Protein AF-A0A922LPR0-F1 (afdb_monomer)

Radius of gyration: 37.05 Å; Cα contacts (8 Å, |Δi|>4): 50; chains: 1; bounding box: 84×110×100 Å

pLDDT: mean 72.97, std 22.64, range [27.7, 96.94]

Foldseek 3Di:
DDPCVVLVVQLVVLVVCVVVCVDVDPVVSVVSNVVSVVVVVVVVVVVCLVVDADPPVVLVVLVCVLVVVLVVLVVVLDLDDDPDPPVPDDRPDDDVDSVVSVVVNCVSVVVNVVVVCVRCLCDDDPNHDPVVVVVVVCVVVVCCVPPVPPPDDPPDDQDPCNPPPDDDDDDDPVVVVVDDDDCPDPCPPPPDPQDPVNVVVVVVVVVVVVVVVVVVDDDDDDDDDDDDDDDDDDDDDDDDDDDDDDDDDDDDDDDDDPPDPPVPVVVVVVVVVVVVVVVVVVVVVVVVPPPD

InterPro domains:
  IPR000615 Bestrophin [PTHR10736] (3-277)
  IPR021134 Bestrophin-like [PF01062] (3-147)

Structure (mmCIF, N/CA/C/O backbone):
data_AF-A0A922LPR0-F1
#
_entry.id   AF-A0A922LPR0-F1
#
loop_
_atom_site.group_PDB
_atom_site.id
_atom_site.type_symbol
_atom_site.label_atom_id
_atom_site.label_alt_id
_atom_site.label_comp_id
_atom_site.label_asym_id
_atom_site.label_entity_id
_atom_site.label_seq_id
_atom_site.pdbx_PDB_ins_code
_atom_site.Cartn_x
_atom_site.Cartn_y
_atom_site.Cartn_z
_atom_site.occupancy
_atom_site.B_iso_or_equiv
_atom_site.auth_seq_id
_atom_site.auth_comp_id
_atom_site.auth_asym_id
_atom_site.auth_atom_id
_atom_site.pdbx_PDB_model_num
ATOM 1 N N . MET A 1 1 ? 3.436 19.724 9.414 1.00 51.03 1 MET A N 1
ATOM 2 C CA . MET A 1 1 ? 2.244 19.494 10.263 1.00 51.03 1 MET A CA 1
ATOM 3 C C . MET A 1 1 ? 2.459 18.162 10.962 1.00 51.03 1 MET A C 1
ATOM 5 O O . MET A 1 1 ? 2.897 17.243 10.296 1.00 51.03 1 MET A O 1
ATOM 9 N N . GLN A 1 2 ? 2.307 18.070 12.283 1.00 75.75 2 GLN A N 1
ATOM 10 C CA . GLN A 1 2 ? 2.638 16.849 13.029 1.00 75.75 2 GLN A CA 1
ATOM 11 C C . GLN A 1 2 ? 1.469 15.843 12.944 1.00 75.75 2 GLN A C 1
ATOM 13 O O . GLN A 1 2 ? 0.439 16.089 13.573 1.00 75.75 2 GLN A O 1
ATOM 18 N N . PRO A 1 3 ? 1.586 14.721 12.205 1.00 74.50 3 PRO A N 1
ATOM 19 C CA . PRO A 1 3 ? 0.463 13.801 11.961 1.00 74.50 3 PRO A CA 1
ATOM 20 C C . PRO A 1 3 ? 0.027 13.020 13.211 1.00 74.50 3 PRO A C 1
ATOM 22 O O . PRO A 1 3 ? -1.020 12.382 13.224 1.00 74.50 3 PRO A O 1
ATOM 25 N N . PHE A 1 4 ? 0.795 13.100 14.299 1.00 84.75 4 PHE A N 1
ATOM 26 C CA . PHE A 1 4 ? 0.486 12.438 15.564 1.00 84.75 4 PHE A CA 1
ATOM 27 C C . PHE A 1 4 ? -0.493 13.217 16.456 1.00 84.75 4 PHE A C 1
ATOM 29 O O . PHE A 1 4 ? -1.024 12.648 17.410 1.00 84.75 4 PHE A O 1
ATOM 36 N N . VAL A 1 5 ? -0.745 14.501 16.180 1.00 91.12 5 VAL A N 1
ATOM 37 C CA . VAL A 1 5 ? -1.571 15.359 17.048 1.00 91.12 5 VAL A CA 1
ATOM 38 C C . VAL A 1 5 ? -3.016 14.842 17.181 1.00 91.12 5 VAL A C 1
ATOM 40 O O . VAL A 1 5 ? -3.470 14.685 18.317 1.00 91.12 5 VAL A O 1
ATOM 43 N N . PRO A 1 6 ? -3.724 14.470 16.092 1.00 93.06 6 PRO A N 1
ATOM 44 C CA . PRO A 1 6 ? -5.077 13.919 16.200 1.00 93.06 6 PRO A CA 1
ATOM 45 C C . PRO A 1 6 ? -5.135 12.589 16.961 1.00 93.06 6 PRO A C 1
ATOM 47 O O . PRO A 1 6 ? -6.090 12.336 17.691 1.00 93.06 6 PRO A O 1
ATOM 50 N N . VAL A 1 7 ? -4.094 11.756 16.854 1.00 92.25 7 VAL A N 1
ATOM 51 C CA . VAL A 1 7 ? -4.005 10.481 17.585 1.00 92.25 7 VAL A CA 1
ATOM 52 C C . VAL A 1 7 ? -3.915 10.730 19.093 1.00 92.25 7 VAL A C 1
ATOM 54 O O . VAL A 1 7 ? -4.595 10.070 19.875 1.00 92.25 7 VAL A O 1
ATOM 57 N N . VAL A 1 8 ? -3.127 11.721 19.520 1.00 92.56 8 VAL A N 1
ATOM 58 C CA . VAL A 1 8 ? -3.029 12.104 20.940 1.00 92.56 8 VAL A CA 1
ATOM 59 C C . VAL A 1 8 ? -4.363 12.650 21.461 1.00 92.56 8 VAL A C 1
ATOM 61 O O . VAL A 1 8 ? -4.773 12.324 22.583 1.00 92.56 8 VAL A O 1
ATOM 64 N N . TRP A 1 9 ? -5.070 13.445 20.653 1.00 94.88 9 TRP A N 1
ATOM 65 C CA . TRP A 1 9 ? -6.414 13.923 20.987 1.00 94.88 9 TRP A CA 1
ATOM 66 C C . TRP A 1 9 ? -7.415 12.773 21.122 1.00 94.88 9 TRP A C 1
ATOM 68 O O . TRP A 1 9 ? -8.152 12.735 22.107 1.00 94.88 9 TRP A O 1
ATOM 78 N N . ALA A 1 10 ? -7.388 11.796 20.214 1.00 94.50 10 ALA A N 1
ATOM 79 C CA . ALA A 1 10 ? -8.239 10.611 20.286 1.00 94.50 10 ALA A CA 1
ATOM 80 C C . ALA A 1 10 ? -7.983 9.790 21.565 1.00 94.50 10 ALA A C 1
ATOM 82 O O . ALA A 1 10 ? -8.930 9.452 22.275 1.00 94.50 10 ALA A O 1
ATOM 83 N N . THR A 1 11 ? -6.720 9.554 21.942 1.00 93.75 11 THR A N 1
ATOM 84 C CA . THR A 1 11 ? -6.377 8.862 23.202 1.00 93.75 11 THR A CA 1
ATOM 85 C C . THR A 1 11 ? -6.896 9.621 24.427 1.00 93.75 11 THR A C 1
ATOM 87 O O . THR A 1 11 ? -7.406 9.024 25.383 1.00 93.75 11 THR A O 1
ATOM 90 N N . SER A 1 12 ? -6.795 10.953 24.399 1.00 94.50 12 SER A N 1
ATOM 91 C CA . SER A 1 12 ? -7.284 11.824 25.473 1.00 94.50 12 SER A CA 1
ATOM 92 C C . SER A 1 12 ? -8.811 11.763 25.588 1.00 94.50 12 SER A C 1
ATOM 94 O O . SER A 1 12 ? -9.338 11.658 26.697 1.00 94.50 12 SER A O 1
ATOM 96 N N . LEU A 1 13 ? -9.514 11.738 24.452 1.00 94.88 13 LEU A N 1
ATOM 97 C CA . LEU A 1 13 ? -10.970 11.621 24.385 1.00 94.88 13 LEU A CA 1
ATOM 98 C C . LEU A 1 13 ? -11.462 10.259 24.899 1.00 94.88 13 LEU A C 1
ATOM 100 O O . LEU A 1 13 ? -12.396 10.210 25.695 1.00 94.88 13 LEU A O 1
ATOM 104 N N . ILE A 1 14 ? -10.789 9.160 24.540 1.00 94.06 14 ILE A N 1
ATOM 105 C CA . ILE A 1 14 ? -11.098 7.812 25.058 1.00 94.06 14 ILE A CA 1
ATOM 106 C C . ILE A 1 14 ? -10.898 7.754 26.582 1.00 94.06 14 ILE A C 1
ATOM 108 O O . ILE A 1 14 ? -11.708 7.174 27.312 1.00 94.06 14 ILE A O 1
ATOM 112 N N . THR A 1 15 ? -9.837 8.390 27.087 1.00 93.25 15 THR A N 1
ATOM 113 C CA . THR A 1 15 ? -9.562 8.473 28.531 1.00 93.25 15 THR A CA 1
ATOM 114 C C . THR A 1 15 ? -10.645 9.261 29.269 1.00 93.25 15 THR A C 1
ATOM 116 O O . THR A 1 15 ? -11.062 8.868 30.361 1.00 93.25 15 THR A O 1
ATOM 119 N N . LEU A 1 16 ? -11.127 10.353 28.674 1.00 95.25 16 LEU A N 1
ATOM 120 C CA . LEU A 1 16 ? -12.220 11.161 29.207 1.00 95.25 16 LEU A CA 1
ATOM 121 C C . LEU A 1 16 ? -13.550 10.391 29.188 1.00 95.25 16 LEU A C 1
ATOM 123 O O . LEU A 1 16 ? -14.196 10.293 30.228 1.00 95.25 16 LEU A O 1
ATOM 127 N N . ALA A 1 17 ? -13.883 9.718 28.084 1.00 93.31 17 ALA A N 1
ATOM 128 C CA . ALA A 1 17 ? -15.085 8.888 27.968 1.00 93.31 17 ALA A CA 1
ATOM 129 C C . ALA A 1 17 ? -15.130 7.747 29.004 1.00 93.31 17 ALA A C 1
ATOM 131 O O . ALA A 1 17 ? -16.198 7.372 29.497 1.00 93.31 17 ALA A O 1
ATOM 132 N N . ARG A 1 18 ? -13.966 7.206 29.390 1.00 92.88 18 ARG A N 1
ATOM 133 C CA . ARG A 1 18 ? -13.865 6.254 30.506 1.00 92.88 18 ARG A CA 1
ATOM 134 C C . ARG A 1 18 ? -14.133 6.915 31.861 1.00 92.88 18 ARG A C 1
ATOM 136 O O . ARG A 1 18 ? -14.827 6.319 32.681 1.00 92.88 18 ARG A O 1
ATOM 143 N N . LYS A 1 19 ? -13.592 8.113 32.114 1.00 92.56 19 LYS A N 1
ATOM 144 C CA . LYS A 1 19 ? -13.824 8.861 33.369 1.00 92.56 19 LYS A CA 1
ATOM 145 C C . LYS A 1 19 ? -15.291 9.258 33.540 1.00 92.56 19 LYS A C 1
ATOM 147 O O . LYS A 1 19 ? -15.797 9.208 34.654 1.00 92.56 19 LYS A O 1
ATOM 152 N N . GLU A 1 20 ? -15.965 9.595 32.445 1.00 94.69 20 GLU A N 1
ATOM 153 C CA . GLU A 1 20 ? -17.395 9.932 32.412 1.00 94.69 20 GLU A CA 1
ATOM 154 C C . GLU A 1 20 ? -18.317 8.702 32.471 1.00 94.69 20 GLU A C 1
ATOM 156 O O . GLU A 1 20 ? -19.535 8.834 32.549 1.00 94.69 20 GLU A O 1
ATOM 161 N N . GLY A 1 21 ? -17.759 7.487 32.453 1.00 91.31 21 GLY A N 1
ATOM 162 C CA . GLY A 1 21 ? -18.530 6.248 32.560 1.00 91.31 21 GLY A CA 1
ATOM 163 C C . GLY A 1 21 ? -19.287 5.848 31.289 1.00 91.31 21 GLY A C 1
ATOM 164 O O . GLY A 1 21 ? -20.105 4.926 31.346 1.00 91.31 21 GLY A O 1
ATOM 165 N N . LEU A 1 22 ? -19.000 6.478 30.140 1.00 90.25 22 LEU A N 1
ATOM 166 C CA . LEU A 1 22 ? -19.537 6.072 28.833 1.00 90.25 22 LEU A CA 1
ATOM 167 C C . LEU A 1 22 ? -19.034 4.670 28.455 1.00 90.25 22 LEU A C 1
ATOM 169 O O . LEU A 1 22 ? -19.795 3.827 27.978 1.00 90.25 22 LEU A O 1
ATOM 173 N N . ILE A 1 23 ? -17.759 4.388 28.746 1.00 90.62 23 ILE A N 1
ATOM 174 C CA . ILE A 1 23 ? -17.138 3.073 28.549 1.00 90.62 23 ILE A CA 1
ATOM 175 C C . ILE A 1 23 ? -17.168 2.302 29.873 1.00 90.62 23 ILE A C 1
ATOM 177 O O . ILE A 1 23 ? -16.326 2.500 30.748 1.00 90.62 23 ILE A O 1
ATOM 181 N N . LYS A 1 24 ? -18.139 1.393 30.012 1.00 89.69 24 LYS A N 1
ATOM 182 C CA . LYS A 1 24 ? -18.349 0.619 31.251 1.00 89.69 24 LYS A CA 1
ATOM 183 C C . LYS A 1 24 ? -17.347 -0.524 31.438 1.00 89.69 24 LYS A C 1
ATOM 185 O O . LYS A 1 24 ? -17.010 -0.865 32.566 1.00 89.69 24 LYS A O 1
ATOM 190 N N . ASN A 1 25 ? -16.890 -1.138 30.346 1.00 92.62 25 ASN A N 1
ATOM 191 C CA . ASN A 1 25 ? -16.014 -2.309 30.389 1.00 92.62 25 ASN A CA 1
ATOM 192 C C . ASN A 1 25 ? -14.525 -1.892 30.334 1.00 92.62 25 ASN A C 1
ATOM 194 O O . ASN A 1 25 ? -14.106 -1.308 29.332 1.00 92.62 25 ASN A O 1
ATOM 198 N N . PRO A 1 26 ? -13.698 -2.233 31.346 1.00 89.88 26 PRO A N 1
ATOM 199 C CA . PRO A 1 26 ? -12.260 -1.951 31.333 1.00 89.88 26 PRO A CA 1
ATOM 200 C C . PRO A 1 26 ? -11.502 -2.582 30.158 1.00 89.88 26 PRO A C 1
ATOM 202 O O . PRO A 1 26 ? -10.560 -1.972 29.656 1.00 89.88 26 PRO A O 1
ATOM 205 N N . HIS A 1 27 ? -11.913 -3.767 29.694 1.00 93.56 27 HIS A N 1
ATOM 206 C CA . HIS A 1 27 ? -11.284 -4.432 28.550 1.00 93.56 27 HIS A CA 1
ATOM 207 C C . HIS A 1 27 ? -11.560 -3.697 27.235 1.00 93.56 27 HIS A C 1
ATOM 209 O O . HIS A 1 27 ? -10.666 -3.590 26.403 1.00 93.56 27 HIS A O 1
ATOM 215 N N . ALA A 1 28 ? -12.760 -3.127 27.072 1.00 92.19 28 ALA A N 1
ATOM 216 C CA . ALA A 1 28 ? -13.102 -2.340 25.887 1.00 92.19 28 ALA A CA 1
ATOM 217 C C . ALA A 1 28 ? -12.239 -1.074 25.780 1.00 92.19 28 ALA A C 1
ATOM 219 O O . ALA A 1 28 ? -11.817 -0.707 24.691 1.00 92.19 28 ALA A O 1
ATOM 220 N N . TYR A 1 29 ? -11.911 -0.442 26.912 1.00 93.62 29 TYR A N 1
ATOM 221 C CA . TYR A 1 29 ? -10.974 0.681 26.926 1.00 93.62 29 TYR A CA 1
ATOM 222 C C . TYR A 1 29 ? -9.578 0.277 26.437 1.00 93.62 29 TYR A C 1
ATOM 224 O O . TYR A 1 29 ? -9.004 0.974 25.607 1.00 93.62 29 TYR A O 1
ATOM 232 N N . VAL A 1 30 ? -9.032 -0.833 26.952 1.00 94.25 30 VAL A N 1
ATOM 233 C CA . VAL A 1 30 ? -7.693 -1.296 26.551 1.00 94.25 30 VAL A CA 1
ATOM 234 C C . VAL A 1 30 ? -7.675 -1.613 25.059 1.00 94.25 30 VAL A C 1
ATOM 236 O O . VAL A 1 30 ? -6.767 -1.166 24.371 1.00 94.25 30 VAL A O 1
ATOM 239 N N . LEU A 1 31 ? -8.714 -2.285 24.554 1.00 95.62 31 LEU A N 1
ATOM 240 C CA . LEU A 1 31 ? -8.857 -2.602 23.134 1.00 95.62 31 LEU A CA 1
ATOM 241 C C . LEU A 1 31 ? -8.896 -1.345 22.251 1.00 95.62 31 LEU A C 1
ATOM 243 O O . LEU A 1 31 ? -8.212 -1.295 21.238 1.00 95.62 31 LEU A O 1
ATOM 247 N N . LEU A 1 32 ? -9.655 -0.315 22.638 1.00 94.00 32 LEU A N 1
ATOM 248 C CA . LEU A 1 32 ? -9.728 0.938 21.874 1.00 94.00 32 LEU A CA 1
ATOM 249 C C . LEU A 1 32 ? -8.380 1.666 21.819 1.00 94.00 32 LEU A C 1
ATOM 251 O O . LEU A 1 32 ? -8.008 2.204 20.779 1.00 94.00 32 LEU A O 1
ATOM 255 N N . VAL A 1 33 ? -7.646 1.687 22.934 1.00 94.12 33 VAL A N 1
ATOM 256 C CA . VAL A 1 33 ? -6.307 2.292 22.986 1.00 94.12 33 VAL A CA 1
ATOM 257 C C . VAL A 1 33 ? -5.303 1.477 22.165 1.00 94.12 33 VAL A C 1
ATOM 259 O O . VAL A 1 33 ? -4.442 2.059 21.506 1.00 94.12 33 VAL A O 1
ATOM 262 N N . ASP A 1 34 ? -5.410 0.150 22.177 1.00 95.62 34 ASP A N 1
ATOM 263 C CA . ASP A 1 34 ? -4.548 -0.743 21.399 1.00 95.62 34 ASP A CA 1
ATOM 264 C C . ASP A 1 34 ? -4.786 -0.613 19.886 1.00 95.62 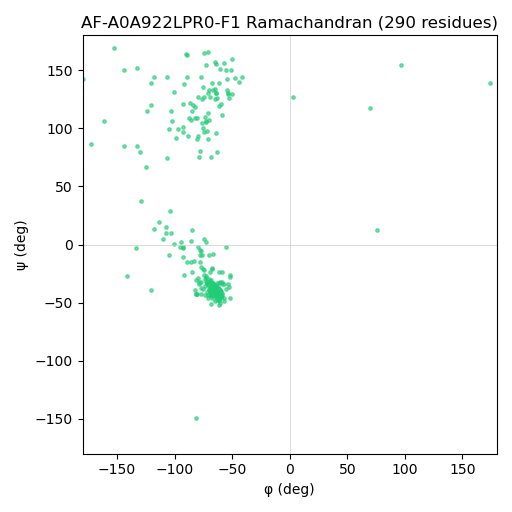34 ASP A C 1
ATOM 266 O O . ASP A 1 34 ? -3.839 -0.444 19.114 1.00 95.62 34 ASP A O 1
ATOM 270 N N . GLU A 1 35 ? -6.049 -0.558 19.456 1.00 95.19 35 GLU A N 1
ATOM 271 C CA . GLU A 1 35 ? -6.404 -0.336 18.049 1.00 95.19 35 GLU A CA 1
ATOM 272 C C . GLU A 1 35 ? -5.931 1.045 17.567 1.00 95.19 35 GLU A C 1
ATOM 274 O O . GLU A 1 35 ? -5.348 1.178 16.489 1.00 95.19 35 GLU A O 1
ATOM 279 N N . LEU A 1 36 ? -6.080 2.080 18.401 1.00 94.88 36 LEU A N 1
ATOM 280 C CA . LEU A 1 36 ? -5.579 3.419 18.093 1.00 94.88 36 LEU A CA 1
ATOM 281 C C . LEU A 1 36 ? -4.046 3.452 17.978 1.00 94.88 36 LEU A C 1
ATOM 283 O O . LEU A 1 36 ? -3.496 4.136 17.110 1.00 94.88 36 LEU A O 1
ATOM 287 N N . ASN A 1 37 ? -3.338 2.693 18.818 1.00 93.25 37 ASN A N 1
ATOM 288 C CA . ASN A 1 37 ? -1.891 2.541 18.699 1.00 93.25 37 ASN A CA 1
ATOM 289 C C . ASN A 1 37 ? -1.504 1.789 17.425 1.00 93.25 37 ASN A C 1
ATOM 291 O O . ASN A 1 37 ? -0.543 2.185 16.767 1.00 93.25 37 ASN A O 1
ATOM 295 N N . THR A 1 38 ? -2.257 0.761 17.042 1.00 95.31 38 THR A N 1
ATOM 296 C CA . THR A 1 38 ? -2.046 0.028 15.788 1.00 95.31 38 THR A CA 1
ATOM 297 C C . THR A 1 38 ? -2.245 0.946 14.579 1.00 95.31 38 THR A C 1
ATOM 299 O O . THR A 1 38 ? -1.414 0.955 13.669 1.00 95.31 38 THR A O 1
ATOM 302 N N . PHE A 1 39 ? -3.274 1.797 14.589 1.00 93.88 39 PHE A N 1
ATOM 303 C CA . PHE A 1 39 ? -3.466 2.841 13.579 1.00 93.88 39 PHE A CA 1
ATOM 304 C C . PHE A 1 39 ? -2.280 3.820 13.528 1.00 93.88 39 PHE A C 1
ATOM 306 O O . PHE A 1 39 ? -1.743 4.094 12.453 1.00 93.88 39 PHE A O 1
ATOM 313 N N . ARG A 1 40 ? -1.793 4.277 14.690 1.00 93.81 40 ARG A N 1
ATOM 314 C CA . ARG A 1 40 ? -0.596 5.132 14.780 1.00 93.81 40 ARG A CA 1
ATOM 315 C C . ARG A 1 40 ? 0.643 4.466 14.176 1.00 93.81 40 ARG A C 1
ATOM 317 O O . ARG A 1 40 ? 1.419 5.142 13.506 1.00 93.81 40 ARG A O 1
ATOM 324 N N . GLN A 1 41 ? 0.844 3.170 14.419 1.00 93.88 41 GLN A N 1
ATOM 325 C CA . GLN A 1 41 ? 1.974 2.423 13.856 1.00 93.88 41 GLN A CA 1
ATOM 326 C C . GLN A 1 41 ? 1.882 2.322 12.330 1.00 93.88 41 GLN A C 1
ATOM 328 O O . GLN A 1 41 ? 2.896 2.480 11.659 1.00 93.88 41 GLN A O 1
ATOM 333 N N . LYS A 1 42 ? 0.679 2.139 11.770 1.00 93.50 42 LYS A N 1
ATOM 334 C CA . LYS A 1 42 ? 0.471 2.132 10.312 1.00 93.50 42 LYS A CA 1
ATOM 335 C C . LYS A 1 42 ? 0.788 3.488 9.674 1.00 93.50 42 LYS A C 1
ATOM 337 O O . LYS A 1 42 ? 1.465 3.520 8.653 1.00 93.50 42 LYS A O 1
ATOM 342 N N . ILE A 1 43 ? 0.375 4.600 10.292 1.00 91.62 43 ILE A N 1
ATOM 343 C CA . ILE A 1 43 ? 0.748 5.945 9.813 1.00 91.62 43 ILE A CA 1
ATOM 344 C C . ILE A 1 43 ? 2.266 6.132 9.863 1.00 91.62 43 ILE A C 1
ATOM 346 O O . ILE A 1 43 ? 2.858 6.593 8.893 1.00 91.62 43 ILE A O 1
ATOM 350 N N . LEU A 1 44 ? 2.900 5.758 10.980 1.00 91.69 44 LEU A N 1
ATOM 351 C CA . LEU A 1 44 ? 4.351 5.872 11.128 1.00 91.69 44 LEU A CA 1
ATOM 352 C C . LEU A 1 44 ? 5.094 5.037 10.081 1.00 91.69 44 LEU A C 1
ATOM 354 O O . LEU A 1 44 ? 6.099 5.491 9.551 1.00 91.69 44 LEU A O 1
ATOM 358 N N . TYR A 1 45 ? 4.595 3.840 9.774 1.00 91.25 45 TYR A N 1
ATOM 359 C CA . TYR A 1 45 ? 5.160 2.988 8.734 1.00 91.25 45 TYR A CA 1
ATOM 360 C C . TYR A 1 45 ? 5.129 3.669 7.361 1.00 91.2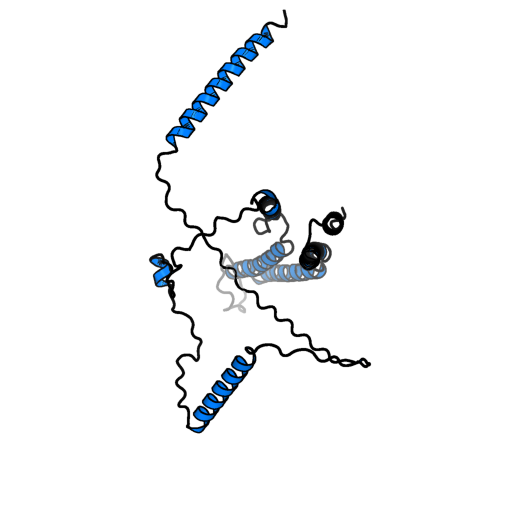5 45 TYR A C 1
ATOM 362 O O . TYR A 1 45 ? 6.145 3.672 6.678 1.00 91.25 45 TYR A O 1
ATOM 370 N N . ILE A 1 46 ? 4.012 4.304 6.992 1.00 90.38 46 ILE A N 1
ATOM 371 C CA . ILE A 1 46 ? 3.898 5.053 5.729 1.00 90.38 46 ILE A CA 1
ATOM 372 C C . ILE A 1 46 ? 4.867 6.242 5.713 1.00 90.38 46 ILE A C 1
ATOM 374 O O . ILE A 1 46 ? 5.598 6.415 4.746 1.00 90.38 46 ILE A O 1
ATOM 378 N N . MET A 1 47 ? 4.942 7.015 6.802 1.00 89.25 47 MET A N 1
ATOM 379 C CA . MET A 1 47 ? 5.909 8.118 6.900 1.00 89.25 47 MET A CA 1
ATOM 380 C C . MET A 1 47 ? 7.353 7.635 6.781 1.00 89.25 47 MET A C 1
ATOM 382 O O . MET A 1 47 ? 8.165 8.277 6.136 1.00 89.25 47 MET A O 1
ATOM 386 N N . MET A 1 48 ? 7.679 6.499 7.397 1.00 89.88 48 MET A N 1
ATOM 387 C CA . MET A 1 48 ? 9.024 5.938 7.344 1.00 89.88 48 MET A CA 1
ATOM 388 C C . MET A 1 48 ? 9.370 5.399 5.949 1.00 89.88 48 MET A C 1
ATOM 390 O O . MET A 1 48 ? 10.540 5.420 5.581 1.00 89.88 48 MET A O 1
ATOM 394 N N . MET A 1 49 ? 8.378 4.936 5.182 1.00 88.19 49 MET A N 1
ATOM 395 C CA . MET A 1 49 ? 8.568 4.560 3.777 1.00 88.19 49 MET A CA 1
ATOM 396 C C . MET A 1 49 ? 8.867 5.766 2.882 1.00 88.19 49 MET A C 1
ATOM 398 O O . MET A 1 49 ? 9.664 5.631 1.960 1.00 88.19 49 MET A O 1
ATOM 402 N N . ASP A 1 50 ? 8.281 6.927 3.175 1.00 88.56 50 ASP A N 1
ATOM 403 C CA . ASP A 1 50 ? 8.561 8.186 2.468 1.00 88.56 50 ASP A CA 1
ATOM 404 C C . ASP A 1 50 ? 9.898 8.814 2.912 1.00 88.56 50 ASP A C 1
ATOM 406 O O . ASP A 1 50 ? 10.712 9.227 2.091 1.00 88.56 50 ASP A O 1
ATOM 410 N N . ASP A 1 51 ? 10.187 8.815 4.218 1.00 87.56 51 ASP A N 1
ATOM 411 C CA . ASP A 1 51 ? 11.430 9.380 4.763 1.00 87.56 51 ASP A CA 1
ATOM 412 C C . ASP A 1 51 ? 12.673 8.557 4.369 1.00 87.56 51 ASP A C 1
ATOM 414 O O . ASP A 1 51 ? 13.763 9.107 4.171 1.00 87.56 51 ASP A O 1
ATOM 418 N N . VAL A 1 52 ? 12.546 7.226 4.292 1.00 86.62 52 VAL A N 1
ATOM 419 C CA . VAL A 1 52 ? 13.651 6.304 3.984 1.00 86.62 52 VAL A CA 1
ATOM 420 C C . VAL A 1 52 ? 13.502 5.764 2.563 1.00 86.62 52 VAL A C 1
ATOM 422 O O . VAL A 1 52 ? 13.178 4.598 2.341 1.00 86.62 52 VAL A O 1
ATOM 425 N N . CYS A 1 53 ? 13.804 6.618 1.587 1.00 83.88 53 CYS A N 1
ATOM 426 C CA . CYS A 1 53 ? 13.851 6.226 0.182 1.00 83.88 53 CYS A CA 1
ATOM 427 C C . CYS A 1 53 ? 14.963 5.202 -0.106 1.00 83.88 53 CYS A C 1
ATOM 429 O O . CYS A 1 53 ? 15.998 5.139 0.571 1.00 83.88 53 CYS A O 1
ATOM 431 N N . ILE A 1 54 ? 14.794 4.453 -1.200 1.00 88.56 54 ILE A N 1
ATOM 432 C CA . ILE A 1 54 ? 15.853 3.609 -1.767 1.00 88.56 54 ILE A CA 1
ATOM 433 C C . ILE A 1 54 ? 17.101 4.481 -2.000 1.00 88.56 54 ILE A C 1
ATOM 435 O O . ILE A 1 54 ? 16.986 5.545 -2.618 1.00 88.56 54 ILE A O 1
ATOM 439 N N . PRO A 1 55 ? 18.300 4.059 -1.549 1.00 92.62 55 PRO A N 1
ATOM 440 C CA . PRO A 1 55 ? 19.516 4.831 -1.756 1.00 92.62 55 PRO A CA 1
ATOM 441 C C . PRO A 1 55 ? 19.704 5.191 -3.228 1.00 92.62 55 PRO A C 1
ATOM 443 O O . PRO A 1 55 ? 19.743 4.313 -4.090 1.00 92.62 55 PRO A O 1
ATOM 446 N N . LEU A 1 56 ? 19.883 6.484 -3.504 1.00 91.19 56 LEU A N 1
ATOM 447 C CA . LEU A 1 56 ? 19.981 7.019 -4.865 1.00 91.19 56 LEU A CA 1
ATOM 448 C C . LEU A 1 56 ? 21.057 6.315 -5.709 1.00 91.19 56 LEU A C 1
ATOM 450 O O . LEU A 1 56 ? 20.893 6.107 -6.905 1.00 91.19 56 LEU A O 1
ATOM 454 N N . VAL A 1 57 ? 22.152 5.892 -5.078 1.00 95.94 57 VAL A N 1
ATOM 455 C CA . VAL A 1 57 ? 23.223 5.154 -5.755 1.00 95.94 57 VAL A CA 1
ATOM 456 C C . VAL A 1 57 ? 22.739 3.831 -6.362 1.00 95.94 57 VAL A C 1
ATOM 458 O O . VAL A 1 57 ? 23.236 3.430 -7.409 1.00 95.94 57 VAL A O 1
ATOM 461 N N . TYR A 1 58 ? 21.758 3.150 -5.764 1.00 94.75 58 TYR A N 1
ATOM 462 C CA . TYR A 1 58 ? 21.259 1.876 -6.286 1.00 94.75 58 TYR A CA 1
ATOM 463 C C . TYR A 1 58 ? 20.464 2.064 -7.573 1.00 94.75 58 TYR A C 1
ATOM 465 O O . TYR A 1 58 ? 20.724 1.369 -8.556 1.00 94.7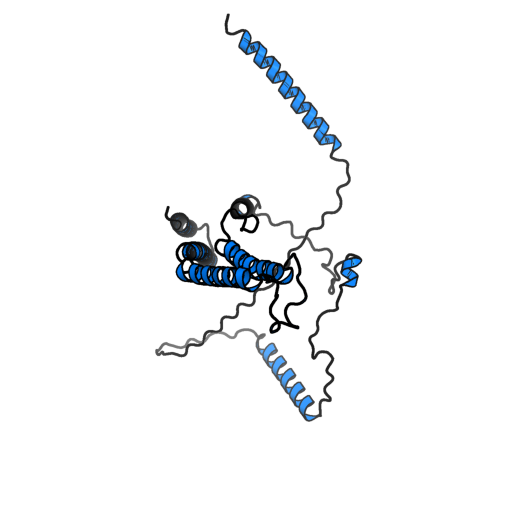5 58 TYR A O 1
ATOM 473 N N . THR A 1 59 ? 19.562 3.043 -7.611 1.00 93.69 59 THR A N 1
ATOM 474 C CA . THR A 1 59 ? 18.802 3.355 -8.830 1.00 93.69 59 THR A CA 1
ATOM 475 C C . THR A 1 59 ? 19.726 3.887 -9.931 1.00 93.69 59 THR A C 1
ATOM 477 O O . THR A 1 59 ? 19.599 3.503 -11.096 1.00 93.69 59 THR A O 1
ATOM 480 N N . GLN A 1 60 ? 20.740 4.679 -9.572 1.00 95.25 60 GLN A N 1
ATOM 481 C CA . GLN A 1 60 ? 21.762 5.165 -10.507 1.00 95.25 60 GLN A CA 1
ATOM 482 C C . GLN A 1 60 ? 22.624 4.047 -11.105 1.00 95.25 60 GLN A C 1
ATOM 484 O O . GLN A 1 60 ? 22.871 4.040 -12.309 1.00 95.25 60 GLN A O 1
ATOM 489 N N . VAL A 1 61 ? 23.089 3.090 -10.297 1.00 96.44 61 VAL A N 1
ATOM 490 C CA . VAL A 1 61 ? 23.914 1.978 -10.799 1.00 96.44 61 VAL A CA 1
ATOM 491 C C . VAL A 1 61 ? 23.114 1.113 -11.767 1.00 96.44 61 VAL A C 1
ATOM 493 O O . VAL A 1 61 ? 23.611 0.791 -12.844 1.00 96.44 61 VAL A O 1
ATOM 496 N N . VAL A 1 62 ? 21.865 0.786 -11.427 1.00 95.06 62 VAL A N 1
ATOM 497 C CA . VAL A 1 62 ? 21.005 -0.044 -12.283 1.00 95.06 62 VAL A CA 1
ATOM 498 C C . VAL A 1 62 ? 20.705 0.656 -13.612 1.00 95.06 62 VAL A C 1
ATOM 500 O O . VAL A 1 62 ? 20.879 0.053 -14.672 1.00 95.06 62 VAL A O 1
ATOM 503 N N . THR A 1 63 ? 20.326 1.937 -13.583 1.00 94.25 63 THR A N 1
ATOM 504 C CA . THR A 1 63 ? 20.065 2.722 -14.806 1.00 94.25 63 THR A CA 1
ATOM 505 C C . THR A 1 63 ? 21.312 2.841 -15.683 1.00 94.25 63 THR A C 1
ATOM 507 O O . THR A 1 63 ? 21.242 2.602 -16.890 1.00 94.25 63 THR A O 1
ATOM 510 N N . LEU A 1 64 ? 22.479 3.108 -15.087 1.00 95.44 64 LEU A N 1
ATOM 511 C CA . LEU A 1 64 ? 23.753 3.148 -15.806 1.00 95.44 64 LEU A CA 1
ATOM 512 C C . LEU A 1 64 ? 24.097 1.791 -16.440 1.00 95.44 64 LEU A C 1
ATOM 514 O O . LEU A 1 64 ? 24.550 1.749 -17.585 1.00 95.44 64 LEU A O 1
ATOM 518 N N . SER A 1 65 ? 23.880 0.678 -15.733 1.00 95.69 65 SER A N 1
ATOM 519 C CA . SER A 1 65 ? 24.120 -0.669 -16.263 1.00 95.69 65 SER A CA 1
ATOM 520 C C . SER A 1 65 ? 23.234 -0.983 -17.471 1.00 95.69 65 SER A C 1
ATOM 522 O O . SER A 1 65 ? 23.752 -1.407 -18.503 1.00 95.69 65 SER A O 1
ATOM 524 N N . VAL A 1 66 ? 21.927 -0.718 -17.394 1.00 95.06 66 VAL A N 1
ATOM 525 C CA . VAL A 1 66 ? 21.002 -0.965 -18.516 1.00 95.06 66 VAL A CA 1
ATOM 526 C C . VAL A 1 66 ? 21.327 -0.060 -19.710 1.00 95.06 66 VAL A C 1
ATOM 528 O O . VAL A 1 66 ? 21.356 -0.518 -20.853 1.00 95.06 66 VAL A O 1
ATOM 531 N N . TYR A 1 67 ? 21.638 1.216 -19.470 1.00 94.62 67 TYR A N 1
ATOM 532 C CA . TYR A 1 67 ? 21.929 2.159 -20.554 1.00 94.62 67 TYR A CA 1
ATOM 533 C C . TYR A 1 67 ? 23.281 1.884 -21.213 1.00 94.62 67 TYR A C 1
ATOM 535 O O . TYR A 1 67 ? 23.377 1.911 -22.439 1.00 94.62 67 TYR A O 1
ATOM 543 N N . SER A 1 68 ? 24.319 1.564 -20.438 1.00 94.50 68 SER A N 1
ATOM 544 C CA . SER A 1 68 ? 25.624 1.183 -20.997 1.00 94.50 68 SER A CA 1
ATOM 545 C C . SER A 1 68 ? 25.546 -0.111 -21.809 1.00 94.50 68 SER A C 1
ATOM 547 O O . SER A 1 68 ? 26.125 -0.176 -22.897 1.00 94.50 68 SER A O 1
ATOM 549 N N . TYR A 1 69 ? 24.767 -1.096 -21.345 1.00 93.56 69 TYR A N 1
ATOM 550 C CA . TYR A 1 69 ? 24.462 -2.301 -22.113 1.00 93.56 69 TYR A CA 1
ATOM 551 C C . TYR A 1 69 ? 23.824 -1.966 -23.463 1.00 93.56 69 TYR A C 1
ATOM 553 O O . TYR A 1 69 ? 24.247 -2.479 -24.503 1.00 93.56 69 TYR A O 1
ATOM 561 N N . PHE A 1 70 ? 22.847 -1.059 -23.469 1.00 90.44 70 PHE A N 1
ATOM 562 C CA . PHE A 1 70 ? 22.166 -0.670 -24.696 1.00 90.44 70 PHE A CA 1
ATOM 563 C C . PHE A 1 70 ? 23.070 0.119 -25.652 1.00 90.44 70 PHE A C 1
ATOM 565 O O . PHE A 1 70 ? 23.075 -0.170 -26.845 1.00 90.44 70 PHE A O 1
ATOM 572 N N . VAL A 1 71 ? 23.901 1.046 -25.159 1.00 92.44 71 VAL A N 1
ATOM 573 C CA . VAL A 1 71 ? 24.877 1.767 -26.001 1.00 92.44 71 VAL A CA 1
ATOM 574 C C . VAL A 1 71 ? 25.851 0.794 -26.671 1.00 92.44 71 VAL A C 1
ATOM 576 O O . VAL A 1 71 ? 26.097 0.899 -27.874 1.00 92.44 71 VAL A O 1
ATOM 579 N N . ALA A 1 72 ? 26.374 -0.185 -25.928 1.00 92.31 72 ALA A N 1
ATOM 580 C CA . ALA A 1 72 ? 27.234 -1.218 -26.499 1.00 92.31 72 ALA A CA 1
ATOM 581 C C . ALA A 1 72 ? 26.479 -2.083 -27.524 1.00 92.31 72 ALA A C 1
ATOM 583 O O . ALA A 1 72 ? 27.002 -2.364 -28.605 1.00 92.31 72 ALA A O 1
ATOM 584 N N . SER A 1 73 ? 25.233 -2.450 -27.222 1.00 89.31 73 SER A N 1
ATOM 585 C CA . SER A 1 73 ? 24.380 -3.256 -28.102 1.00 89.31 73 SER A CA 1
ATOM 586 C C . SER A 1 73 ? 23.998 -2.523 -29.389 1.00 89.31 73 SER A C 1
ATOM 588 O O . SER A 1 73 ? 23.952 -3.155 -30.442 1.00 89.31 73 SER A O 1
ATOM 590 N N . LEU A 1 74 ? 23.809 -1.200 -29.346 1.00 87.56 74 LEU A N 1
ATOM 591 C CA . LEU A 1 74 ? 23.564 -0.357 -30.521 1.00 87.56 74 LEU A CA 1
ATOM 592 C C . LEU A 1 74 ? 24.751 -0.322 -31.487 1.00 87.56 74 LEU A C 1
ATOM 594 O O . LEU A 1 74 ? 24.544 -0.236 -32.694 1.00 87.56 74 LEU A O 1
ATOM 598 N N . ILE A 1 75 ? 25.983 -0.379 -30.971 1.00 88.19 75 ILE A N 1
ATOM 599 C CA . ILE A 1 75 ? 27.204 -0.418 -31.791 1.00 88.19 75 ILE A CA 1
ATOM 600 C C . ILE A 1 75 ? 27.461 -1.848 -32.291 1.00 88.19 75 ILE A C 1
ATOM 602 O O . ILE A 1 75 ? 27.785 -2.049 -33.458 1.00 88.19 75 ILE A O 1
ATOM 606 N N . SER A 1 76 ? 27.286 -2.846 -31.420 1.00 84.44 76 SER A N 1
ATOM 607 C CA . SER A 1 76 ? 27.527 -4.264 -31.724 1.00 84.44 76 SER A CA 1
ATOM 608 C C . SER A 1 76 ? 26.531 -4.834 -32.738 1.00 84.44 76 SER A C 1
ATOM 610 O O . SER A 1 76 ? 26.905 -5.610 -33.616 1.00 84.44 76 SER A O 1
ATOM 612 N N . SER A 1 77 ? 25.266 -4.417 -32.655 1.00 79.69 77 SER A N 1
ATOM 613 C CA . SER A 1 77 ? 24.180 -4.939 -33.496 1.00 79.69 77 SER A CA 1
ATOM 614 C C . SER A 1 77 ? 24.081 -4.248 -34.861 1.00 79.69 77 SER A C 1
ATOM 616 O O . SER A 1 77 ? 23.082 -4.415 -35.559 1.00 79.69 77 SER A O 1
ATOM 618 N N . GLN A 1 78 ? 25.089 -3.464 -35.260 1.00 82.12 78 GLN A N 1
ATOM 619 C CA . GLN A 1 78 ? 25.141 -2.884 -36.601 1.00 82.12 78 GLN A CA 1
ATOM 620 C C . GLN A 1 78 ? 25.519 -3.955 -37.626 1.00 82.12 78 GLN A C 1
ATOM 622 O O . GLN A 1 78 ? 26.554 -4.621 -37.517 1.00 82.12 78 GLN A O 1
ATOM 627 N N . PHE A 1 79 ? 24.702 -4.096 -38.668 1.00 75.06 79 PHE A N 1
ATOM 628 C CA . PHE A 1 79 ? 25.014 -4.965 -39.796 1.00 75.06 79 PHE A CA 1
ATOM 629 C C . PHE A 1 79 ? 26.097 -4.311 -40.662 1.00 75.06 79 PHE A C 1
ATOM 631 O O . PHE A 1 79 ? 25.844 -3.431 -41.480 1.00 75.06 79 PHE A O 1
ATOM 638 N N . ILE A 1 80 ? 27.351 -4.705 -40.436 1.00 71.06 80 ILE A N 1
ATOM 639 C CA . ILE A 1 80 ? 28.486 -4.230 -41.233 1.00 71.06 80 ILE A CA 1
ATOM 640 C C . ILE A 1 80 ? 28.570 -5.067 -42.511 1.00 71.06 80 ILE A C 1
ATOM 642 O O . ILE A 1 80 ? 28.834 -6.273 -42.440 1.00 71.06 80 ILE A O 1
ATOM 646 N N . ILE A 1 81 ? 28.420 -4.411 -43.666 1.00 65.81 81 ILE A N 1
ATOM 647 C CA . ILE A 1 81 ? 28.641 -5.001 -44.993 1.00 65.81 81 ILE A CA 1
ATOM 648 C C . ILE A 1 81 ? 30.084 -5.498 -45.055 1.00 65.81 81 ILE A C 1
ATOM 650 O O . ILE A 1 81 ? 31.038 -4.717 -45.037 1.00 65.81 81 ILE A O 1
ATOM 654 N N . ASN A 1 82 ? 30.256 -6.815 -45.095 1.00 61.88 82 ASN A N 1
ATOM 655 C CA . ASN A 1 82 ? 31.575 -7.413 -45.062 1.00 61.88 82 ASN A CA 1
ATOM 656 C C . ASN A 1 82 ? 32.094 -7.655 -46.481 1.00 61.88 82 ASN A C 1
ATOM 658 O O . ASN A 1 82 ? 31.717 -8.625 -47.127 1.00 61.88 82 ASN A O 1
ATOM 662 N N . SER A 1 83 ? 32.980 -6.781 -46.961 1.00 57.38 83 SER A N 1
ATOM 663 C CA . SER A 1 83 ? 33.767 -7.023 -48.179 1.00 57.38 83 SER A CA 1
ATOM 664 C C . SER A 1 83 ? 35.052 -7.822 -47.911 1.00 57.38 83 SER A C 1
ATOM 666 O O . SER A 1 83 ? 35.842 -8.033 -48.831 1.00 57.38 83 SER A O 1
ATOM 668 N N . SER A 1 84 ? 35.293 -8.268 -46.668 1.00 59.34 84 SER A N 1
ATOM 669 C CA . SER A 1 84 ? 36.510 -9.005 -46.312 1.00 59.34 84 SER A CA 1
ATOM 670 C C . SER A 1 84 ? 36.327 -10.533 -46.433 1.00 59.34 84 SER A C 1
ATOM 672 O O . SER A 1 84 ? 35.315 -11.069 -45.974 1.00 59.34 84 SER A O 1
ATOM 674 N N . PRO A 1 85 ? 37.316 -11.275 -46.975 1.00 57.22 85 PRO A N 1
ATOM 675 C CA . PRO A 1 85 ? 37.233 -12.731 -47.158 1.00 57.22 85 PRO A CA 1
ATOM 676 C C . PRO A 1 85 ? 37.191 -13.554 -45.857 1.00 57.22 85 PRO A C 1
ATOM 678 O O . PRO A 1 85 ? 36.999 -14.765 -45.909 1.00 57.22 85 PRO A O 1
ATOM 681 N N . PHE A 1 86 ? 37.402 -12.935 -44.689 1.00 56.53 86 PHE A N 1
ATOM 682 C CA . PHE A 1 86 ? 37.527 -13.634 -43.402 1.00 56.53 86 PHE A CA 1
ATOM 683 C C . PHE A 1 86 ? 36.200 -13.769 -42.633 1.00 56.53 86 PHE A C 1
ATOM 685 O O . PHE A 1 86 ? 36.107 -14.522 -41.670 1.00 56.53 86 PHE A O 1
ATOM 692 N N . ALA A 1 87 ? 35.140 -13.080 -43.052 1.00 58.62 87 ALA A N 1
ATOM 693 C CA . ALA A 1 87 ? 33.870 -13.049 -42.322 1.00 58.62 87 ALA A CA 1
ATOM 694 C C . ALA A 1 87 ? 32.768 -13.920 -42.944 1.00 58.62 87 ALA A C 1
ATOM 696 O O . ALA A 1 87 ? 31.579 -13.617 -42.842 1.00 58.62 87 ALA A O 1
ATOM 697 N N . GLY A 1 88 ? 33.176 -14.985 -43.629 1.00 56.47 88 GLY A N 1
ATOM 698 C CA . GLY A 1 88 ? 32.399 -15.624 -44.686 1.00 56.47 88 GLY A CA 1
ATOM 699 C C . GLY A 1 88 ? 31.167 -16.449 -44.310 1.00 56.47 88 GLY A C 1
ATOM 700 O O . GLY A 1 88 ? 30.583 -17.004 -45.226 1.00 56.47 88 GLY A O 1
ATOM 701 N N . ILE A 1 89 ? 30.735 -16.580 -43.049 1.00 55.34 89 ILE A N 1
ATOM 702 C CA . ILE A 1 89 ? 29.541 -17.406 -42.729 1.00 55.34 89 ILE A CA 1
ATOM 703 C C . ILE A 1 89 ? 28.630 -16.817 -41.630 1.00 55.34 89 ILE A C 1
ATOM 705 O O . ILE A 1 89 ? 27.431 -17.068 -41.650 1.00 55.34 89 ILE A O 1
ATOM 709 N N . ALA A 1 90 ? 29.138 -16.014 -40.687 1.00 54.97 90 ALA A N 1
ATOM 710 C CA . ALA A 1 90 ? 28.365 -15.631 -39.491 1.00 54.97 90 ALA A CA 1
ATOM 711 C C . ALA A 1 90 ? 27.507 -14.352 -39.625 1.00 54.97 90 ALA A C 1
ATOM 713 O O . ALA A 1 90 ? 26.647 -14.107 -38.786 1.00 54.97 90 ALA A O 1
ATOM 714 N N . ARG A 1 91 ? 27.736 -13.518 -40.650 1.00 57.28 91 ARG A N 1
ATOM 715 C CA . ARG A 1 91 ? 27.063 -12.213 -40.851 1.00 57.28 91 ARG A CA 1
ATOM 716 C C . ARG A 1 91 ? 26.487 -12.059 -42.266 1.00 57.28 91 ARG A C 1
ATOM 718 O O . ARG A 1 91 ? 26.574 -10.999 -42.869 1.00 57.28 91 ARG A O 1
ATOM 725 N N . SER A 1 92 ? 25.951 -13.141 -42.827 1.00 53.69 92 SER A N 1
ATOM 726 C CA . SER A 1 92 ? 25.394 -13.165 -44.190 1.00 53.69 92 SER A CA 1
ATOM 727 C C . SER A 1 92 ? 23.930 -12.714 -44.280 1.00 53.69 92 SER A C 1
ATOM 729 O O . SER A 1 92 ? 23.456 -12.429 -45.375 1.00 53.69 92 SER A O 1
ATOM 731 N N . HIS A 1 93 ? 23.215 -12.639 -43.154 1.00 58.66 93 HIS A N 1
ATOM 732 C CA . HIS A 1 93 ? 21.841 -12.143 -43.095 1.00 58.66 93 HIS A CA 1
ATOM 733 C C . HIS A 1 93 ? 21.833 -10.682 -42.643 1.00 58.66 93 HIS A C 1
ATOM 735 O O . HIS A 1 93 ? 21.815 -10.390 -41.450 1.00 58.66 93 HIS A O 1
ATOM 741 N N . ASP A 1 94 ? 21.871 -9.778 -43.617 1.00 63.06 94 ASP A N 1
ATOM 742 C CA . ASP A 1 94 ? 21.694 -8.343 -43.407 1.00 63.06 94 ASP A CA 1
ATOM 743 C C . ASP A 1 94 ? 20.192 -8.045 -43.276 1.00 63.06 94 ASP A C 1
ATOM 745 O O . ASP A 1 94 ? 19.458 -7.952 -44.264 1.00 63.06 94 ASP A O 1
ATOM 749 N N . LEU A 1 95 ? 19.695 -8.018 -42.038 1.00 68.50 95 LEU A N 1
ATOM 750 C CA . LEU A 1 95 ? 18.333 -7.579 -41.760 1.00 68.50 95 LEU A CA 1
ATOM 751 C C . LEU A 1 95 ? 18.364 -6.055 -41.638 1.00 68.50 95 LEU A C 1
ATOM 753 O O . LEU A 1 95 ? 18.916 -5.530 -40.682 1.00 68.50 95 LEU A O 1
ATOM 757 N N . PHE A 1 96 ? 17.700 -5.334 -42.547 1.00 74.31 96 PHE A N 1
ATOM 758 C CA . PHE A 1 96 ? 17.573 -3.867 -42.460 1.00 74.31 96 PHE A CA 1
ATOM 759 C C . PHE A 1 96 ? 17.046 -3.391 -41.087 1.00 74.31 96 PHE A C 1
ATOM 761 O O . PHE A 1 96 ? 17.337 -2.279 -40.653 1.00 74.31 96 PHE A O 1
ATOM 768 N N . PHE A 1 97 ? 16.294 -4.249 -40.387 1.00 80.62 97 PHE A N 1
ATOM 769 C CA . PHE A 1 97 ? 15.782 -4.012 -39.043 1.00 80.62 97 PHE A CA 1
ATOM 770 C C . PHE A 1 97 ? 16.274 -5.085 -38.044 1.00 80.62 97 PHE A C 1
ATOM 772 O O . PHE A 1 97 ? 15.948 -6.266 -38.219 1.00 80.62 97 PHE A O 1
ATOM 779 N N . PRO A 1 98 ? 17.003 -4.716 -36.967 1.00 83.69 98 PRO A N 1
ATOM 780 C CA . PRO A 1 98 ? 17.511 -5.660 -35.968 1.00 83.69 98 PRO A CA 1
ATOM 781 C C . PRO A 1 98 ? 16.413 -6.085 -34.973 1.00 83.69 98 PRO A C 1
ATOM 783 O O . PRO A 1 98 ? 16.386 -5.651 -33.822 1.00 83.69 98 PRO A O 1
ATOM 786 N N . PHE A 1 99 ? 15.496 -6.953 -35.410 1.00 85.69 99 PHE A N 1
ATOM 787 C CA . PHE A 1 99 ? 14.325 -7.379 -34.624 1.00 85.69 99 PHE A CA 1
ATOM 788 C C . PHE A 1 99 ? 14.666 -7.895 -33.213 1.00 85.69 99 PHE A C 1
ATOM 790 O O . PHE A 1 99 ? 14.033 -7.491 -32.240 1.00 85.69 99 PHE A O 1
ATOM 797 N N . PHE A 1 100 ? 15.683 -8.754 -33.081 1.00 85.62 100 PHE A N 1
ATOM 798 C CA . PHE A 1 100 ? 16.056 -9.342 -31.789 1.00 85.62 100 PHE A CA 1
ATOM 799 C C . PHE A 1 100 ? 16.652 -8.321 -30.813 1.00 85.62 100 PHE A C 1
ATOM 801 O O . PHE A 1 100 ? 16.311 -8.356 -29.636 1.00 85.62 100 PHE A O 1
ATOM 808 N N . THR A 1 101 ? 17.453 -7.365 -31.295 1.00 87.44 101 THR A N 1
ATOM 809 C CA . THR A 1 101 ? 18.003 -6.277 -30.468 1.00 87.44 101 THR A CA 1
ATOM 810 C C . THR A 1 101 ? 16.896 -5.355 -29.948 1.00 87.44 101 THR A C 1
ATOM 812 O O . THR 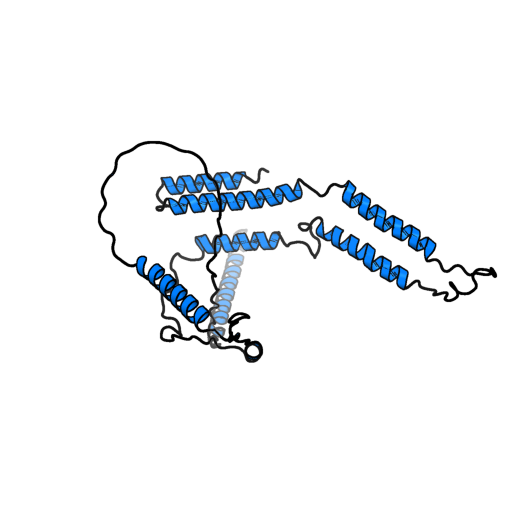A 1 101 ? 16.959 -4.889 -28.814 1.00 87.44 101 THR A O 1
ATOM 815 N N . PHE A 1 102 ? 15.848 -5.111 -30.744 1.00 89.12 102 PHE A N 1
ATOM 816 C CA . PHE A 1 102 ? 14.674 -4.362 -30.283 1.00 89.12 102 PHE A CA 1
ATOM 817 C C . PHE A 1 102 ? 13.847 -5.143 -29.259 1.00 89.12 102 PHE A C 1
ATOM 819 O O . PHE A 1 102 ? 13.409 -4.564 -28.270 1.00 89.12 102 PHE A O 1
ATOM 826 N N . LEU A 1 103 ? 13.648 -6.449 -29.456 1.00 91.81 103 LEU A N 1
ATOM 827 C CA . LEU A 1 103 ? 12.962 -7.291 -28.470 1.00 91.81 103 LEU A CA 1
ATOM 828 C C . LEU A 1 103 ? 13.711 -7.293 -27.133 1.00 91.81 103 LEU A C 1
ATOM 830 O O . LEU A 1 103 ? 13.106 -7.131 -26.077 1.00 91.81 103 LEU A O 1
ATOM 834 N N . GLU A 1 104 ? 15.031 -7.408 -27.188 1.00 90.81 104 GLU A N 1
ATOM 835 C CA . GLU A 1 104 ? 15.903 -7.323 -26.026 1.00 90.81 104 GLU A CA 1
ATOM 836 C C . GLU A 1 104 ? 15.827 -5.954 -25.328 1.00 90.81 104 GLU A C 1
ATOM 838 O O . GLU A 1 104 ? 15.703 -5.891 -24.103 1.00 90.81 104 GLU A O 1
ATOM 843 N N . LEU A 1 105 ? 15.806 -4.861 -26.099 1.00 91.50 105 LEU A N 1
ATOM 844 C CA . LEU A 1 105 ? 15.564 -3.514 -25.582 1.00 91.50 105 LEU A CA 1
ATOM 845 C C . LEU A 1 105 ? 14.226 -3.433 -24.834 1.00 91.50 105 LEU A C 1
ATOM 847 O O . LEU A 1 105 ? 14.196 -2.929 -23.712 1.00 91.50 105 LEU A O 1
ATOM 851 N N . PHE A 1 106 ? 13.135 -3.935 -25.422 1.00 93.12 106 PHE A N 1
ATOM 852 C CA . PHE A 1 106 ? 11.817 -3.907 -24.780 1.00 93.12 106 PHE A CA 1
ATOM 853 C C . PHE A 1 106 ? 11.799 -4.685 -23.466 1.00 93.12 106 PHE A C 1
ATOM 855 O O . PHE A 1 106 ? 11.199 -4.218 -22.503 1.00 93.12 106 PHE A O 1
ATOM 862 N N . VAL A 1 107 ? 12.476 -5.832 -23.394 1.00 93.94 107 VAL A N 1
ATOM 863 C CA . VAL A 1 107 ? 12.549 -6.617 -22.156 1.00 93.94 107 VAL A CA 1
ATOM 864 C C . VAL A 1 107 ? 13.360 -5.884 -21.086 1.00 93.94 107 VAL A C 1
ATOM 866 O O . VAL A 1 107 ? 12.867 -5.712 -19.973 1.00 93.94 107 VAL A O 1
ATOM 869 N N . TYR A 1 108 ? 14.574 -5.417 -21.392 1.00 93.75 108 TYR A N 1
ATOM 870 C CA . TYR A 1 108 ? 15.443 -4.804 -20.379 1.00 93.75 108 TYR A CA 1
ATOM 871 C C . TYR A 1 108 ? 14.993 -3.405 -19.951 1.00 93.75 108 TYR A C 1
ATOM 873 O O . TYR A 1 108 ? 14.983 -3.108 -18.756 1.00 93.75 108 TYR A O 1
ATOM 881 N N . VAL A 1 109 ? 14.591 -2.550 -20.894 1.00 94.00 109 VAL A N 1
ATOM 882 C CA . VAL A 1 109 ? 14.050 -1.223 -20.559 1.00 94.00 109 VAL A CA 1
ATOM 883 C C . VAL A 1 109 ? 12.645 -1.343 -19.987 1.00 94.00 109 VAL A C 1
ATOM 885 O O . VAL A 1 109 ? 12.326 -0.614 -19.056 1.00 94.00 109 VAL A O 1
ATOM 888 N N . GLY A 1 110 ? 11.831 -2.290 -20.461 1.00 94.38 110 GLY A N 1
ATOM 889 C CA . GLY A 1 110 ? 10.531 -2.582 -19.858 1.00 94.38 110 GLY A CA 1
ATOM 890 C C . GLY A 1 110 ? 10.667 -3.017 -18.401 1.00 94.38 110 GLY A C 1
ATOM 891 O O . GLY A 1 110 ? 9.969 -2.493 -17.540 1.00 94.38 110 GLY A O 1
ATOM 892 N N . TRP A 1 111 ? 11.621 -3.897 -18.088 1.00 94.81 111 TRP A N 1
ATOM 893 C CA . TRP A 1 111 ? 11.870 -4.310 -16.705 1.00 94.81 111 TRP A CA 1
ATOM 894 C C . TRP A 1 111 ? 12.387 -3.156 -15.834 1.00 94.81 111 TRP A C 1
ATOM 896 O O . TRP A 1 111 ? 11.941 -2.998 -14.698 1.00 94.81 111 TRP A O 1
ATOM 906 N N . LEU A 1 112 ? 13.263 -2.301 -16.375 1.00 94.88 112 LEU A N 1
ATOM 907 C CA . LEU A 1 112 ? 13.686 -1.074 -15.695 1.00 94.88 112 LEU A CA 1
ATOM 908 C C . LEU A 1 112 ? 12.497 -0.136 -15.428 1.00 94.88 112 LEU A C 1
ATOM 910 O O . LEU A 1 112 ? 12.391 0.409 -14.334 1.00 94.88 112 LEU A O 1
ATOM 914 N N . LYS A 1 113 ? 11.587 0.010 -16.396 1.00 92.00 113 LYS A N 1
ATOM 915 C CA . LYS A 1 113 ? 10.399 0.864 -16.284 1.00 92.00 113 LYS A CA 1
ATOM 916 C C . LYS A 1 113 ? 9.396 0.356 -15.254 1.00 92.00 113 LYS A C 1
ATOM 918 O O . LYS A 1 113 ? 8.872 1.165 -14.506 1.00 92.00 113 LYS A O 1
ATOM 923 N N . VAL A 1 114 ? 9.201 -0.959 -15.142 1.00 93.31 114 VAL A N 1
ATOM 924 C CA . VAL A 1 114 ? 8.392 -1.547 -14.055 1.00 93.31 114 VAL A CA 1
ATOM 925 C C . VAL A 1 114 ? 8.983 -1.209 -12.686 1.00 93.31 114 VAL A C 1
ATOM 927 O O . VAL A 1 114 ? 8.251 -0.920 -11.749 1.00 93.31 114 VAL A O 1
ATOM 930 N N . ALA A 1 115 ? 10.310 -1.242 -12.544 1.00 91.75 115 ALA A N 1
ATOM 931 C CA . ALA A 1 115 ? 10.933 -0.837 -11.289 1.00 91.75 115 ALA A CA 1
ATOM 932 C C . ALA A 1 115 ? 10.756 0.667 -11.025 1.00 91.75 115 ALA A C 1
ATOM 934 O O . ALA A 1 115 ? 10.556 1.047 -9.881 1.00 91.75 115 ALA A O 1
ATOM 935 N N . GLU A 1 116 ? 10.815 1.506 -12.062 1.00 90.38 116 GLU A N 1
ATOM 936 C CA . GLU A 1 116 ? 10.633 2.959 -11.962 1.00 90.38 116 GLU A CA 1
ATOM 937 C C . GLU A 1 116 ? 9.229 3.343 -11.484 1.00 90.38 116 GLU A C 1
ATOM 939 O O . GLU A 1 116 ? 9.126 4.149 -10.564 1.00 90.38 116 GLU A O 1
ATOM 944 N N . THR A 1 117 ? 8.175 2.727 -12.030 1.00 89.56 117 THR A N 1
ATOM 945 C CA . THR A 1 117 ? 6.790 3.006 -11.603 1.00 89.56 117 THR A CA 1
ATOM 946 C C . THR A 1 117 ? 6.525 2.532 -10.173 1.00 89.56 117 THR A C 1
ATOM 948 O O . THR A 1 117 ? 5.872 3.208 -9.393 1.00 89.56 117 THR A O 1
ATOM 951 N N . LEU A 1 118 ? 7.108 1.403 -9.761 1.00 88.69 118 LEU A N 1
ATOM 952 C CA . LEU A 1 118 ? 6.907 0.857 -8.413 1.00 88.69 118 LEU A CA 1
ATOM 953 C C . LEU A 1 118 ? 7.715 1.563 -7.312 1.00 88.69 118 LEU A C 1
ATOM 955 O O . LEU A 1 118 ? 7.519 1.259 -6.133 1.00 88.69 118 LEU A O 1
ATOM 959 N N . VAL A 1 119 ? 8.644 2.461 -7.659 1.00 89.69 119 VAL A N 1
ATOM 960 C CA . VAL A 1 119 ? 9.455 3.186 -6.663 1.00 89.69 119 VAL A CA 1
ATOM 961 C C . VAL A 1 119 ? 8.593 4.127 -5.827 1.00 89.69 119 VAL A C 1
ATOM 963 O O . VAL A 1 119 ? 8.865 4.273 -4.636 1.00 89.69 119 VAL A O 1
ATOM 966 N N . ASN A 1 120 ? 7.568 4.740 -6.423 1.00 90.25 120 ASN A N 1
ATOM 967 C CA . ASN A 1 120 ? 6.652 5.629 -5.720 1.00 90.25 120 ASN A CA 1
ATOM 968 C C . ASN A 1 120 ? 5.188 5.291 -6.052 1.00 90.25 120 ASN A C 1
ATOM 970 O O . ASN A 1 120 ? 4.609 5.962 -6.893 1.00 90.25 120 ASN A O 1
ATOM 974 N N . PRO A 1 121 ? 4.568 4.326 -5.350 1.00 90.31 121 PRO A N 1
ATOM 975 C CA . PRO A 1 121 ? 3.189 3.899 -5.611 1.00 90.31 121 PRO A CA 1
ATOM 976 C C . PRO A 1 121 ? 2.115 4.900 -5.131 1.00 90.31 121 PRO A C 1
ATOM 978 O O . PRO A 1 121 ? 0.930 4.570 -5.096 1.00 90.31 121 PRO A O 1
ATOM 981 N N . MET A 1 122 ? 2.527 6.070 -4.628 1.00 88.69 122 MET A N 1
ATOM 982 C CA . MET A 1 122 ? 1.663 7.123 -4.074 1.00 88.69 122 MET A CA 1
ATOM 983 C C . MET A 1 122 ? 1.691 8.398 -4.937 1.00 88.69 122 MET A C 1
ATOM 985 O O . MET A 1 122 ? 1.418 9.486 -4.425 1.00 88.69 122 MET A O 1
ATOM 989 N N . GLY A 1 123 ? 2.107 8.287 -6.200 1.00 88.31 123 GLY A N 1
ATOM 990 C CA . GLY A 1 123 ? 2.120 9.387 -7.155 1.00 88.31 123 GLY A CA 1
ATOM 991 C C . GLY A 1 123 ? 0.753 9.647 -7.796 1.00 88.31 123 GLY A C 1
ATOM 992 O O . GLY A 1 123 ? -0.296 9.479 -7.173 1.00 88.31 123 GLY A O 1
ATOM 993 N N . GLU A 1 124 ? 0.797 10.131 -9.036 1.00 90.75 124 GLU A N 1
ATOM 994 C CA . GLU A 1 124 ? -0.374 10.413 -9.878 1.00 90.75 124 GLU A CA 1
ATOM 995 C C . GLU A 1 124 ? -0.370 9.551 -11.156 1.00 90.75 124 GLU A C 1
ATOM 997 O O . GLU A 1 124 ? -1.102 9.860 -12.098 1.00 90.75 124 GLU A O 1
ATOM 1002 N N . ASP A 1 125 ? 0.475 8.516 -11.225 1.00 89.62 125 ASP A N 1
ATOM 1003 C CA . ASP A 1 125 ? 0.517 7.614 -12.375 1.00 89.62 125 ASP A CA 1
ATOM 1004 C C . ASP A 1 125 ? -0.722 6.696 -12.381 1.00 89.62 125 ASP A C 1
ATOM 1006 O O . ASP A 1 125 ? -1.309 6.402 -11.341 1.00 89.62 125 ASP A O 1
ATOM 1010 N N . ASP A 1 126 ? -1.120 6.206 -13.560 1.00 89.62 126 ASP A N 1
ATOM 1011 C CA . ASP A 1 126 ? -2.333 5.387 -13.729 1.00 89.62 126 ASP A CA 1
ATOM 1012 C C . ASP A 1 126 ? -2.290 4.069 -12.919 1.00 89.62 126 ASP A C 1
ATOM 1014 O O . ASP A 1 126 ? -3.330 3.475 -12.624 1.00 89.62 126 ASP A O 1
ATOM 1018 N N . GLU A 1 127 ? -1.091 3.578 -12.586 1.00 89.75 127 GLU A N 1
ATOM 1019 C CA . GLU A 1 127 ? -0.872 2.370 -11.783 1.00 89.75 127 GLU A CA 1
ATOM 1020 C C . GLU A 1 127 ? -0.712 2.630 -10.274 1.00 89.75 127 GLU A C 1
ATOM 1022 O O . GLU A 1 127 ? -0.562 1.667 -9.507 1.00 89.75 127 GLU A O 1
ATOM 1027 N N . ASP A 1 128 ? -0.731 3.893 -9.844 1.00 93.31 128 ASP A N 1
ATOM 1028 C CA . ASP A 1 128 ? -0.589 4.268 -8.441 1.00 93.31 128 ASP A CA 1
ATOM 1029 C C . ASP A 1 128 ? -1.853 3.974 -7.628 1.00 93.31 128 ASP A C 1
ATOM 1031 O O . ASP A 1 128 ? -2.945 3.702 -8.130 1.00 93.31 128 ASP A O 1
ATOM 1035 N N . ILE A 1 129 ? -1.698 3.985 -6.306 1.00 92.25 129 ILE A N 1
ATOM 1036 C CA . ILE A 1 129 ? -2.816 3.774 -5.395 1.00 92.25 129 ILE A CA 1
ATOM 1037 C C . ILE A 1 129 ? -3.668 5.047 -5.339 1.00 92.25 129 ILE A C 1
ATOM 1039 O O . ILE A 1 129 ? -3.186 6.100 -4.921 1.00 92.25 129 ILE A O 1
ATOM 1043 N N . ASP A 1 130 ? -4.970 4.913 -5.605 1.00 94.06 130 ASP A N 1
ATOM 1044 C CA . ASP A 1 130 ? -5.970 5.977 -5.440 1.00 94.06 130 ASP A CA 1
ATOM 1045 C C . ASP A 1 130 ? -6.214 6.333 -3.961 1.00 94.06 130 ASP A C 1
ATOM 1047 O O . ASP A 1 130 ? -7.223 5.987 -3.334 1.00 94.06 130 ASP A O 1
ATOM 1051 N N . ILE A 1 131 ? -5.272 7.062 -3.363 1.00 92.88 131 ILE A N 1
ATOM 1052 C CA . ILE A 1 131 ? -5.315 7.444 -1.945 1.00 92.88 131 ILE A CA 1
ATOM 1053 C C . ILE A 1 131 ? -6.535 8.321 -1.643 1.00 92.88 131 ILE A C 1
ATOM 1055 O O . ILE A 1 131 ? -7.144 8.178 -0.582 1.00 92.88 131 ILE A O 1
ATOM 1059 N N . ASN A 1 132 ? -6.919 9.199 -2.574 1.00 93.25 132 ASN A N 1
ATOM 1060 C CA . ASN A 1 132 ? -8.078 10.079 -2.411 1.00 93.25 132 ASN A CA 1
ATOM 1061 C C . ASN A 1 132 ? -9.378 9.275 -2.276 1.00 93.25 132 ASN A C 1
ATOM 1063 O O . ASN A 1 132 ? -10.146 9.512 -1.343 1.00 93.25 132 ASN A O 1
ATOM 1067 N N . GLU A 1 133 ? -9.586 8.270 -3.133 1.00 95.12 133 GLU A N 1
ATOM 1068 C CA . GLU A 1 133 ? -10.763 7.401 -3.052 1.00 95.12 133 GLU A CA 1
ATOM 1069 C C . GLU A 1 133 ? -10.779 6.621 -1.733 1.00 95.12 133 GLU A C 1
ATOM 1071 O O . GLU A 1 133 ? -11.812 6.539 -1.063 1.00 95.12 133 GLU A O 1
ATOM 1076 N N . ILE A 1 134 ? -9.623 6.106 -1.307 1.00 95.50 134 ILE A N 1
ATOM 1077 C CA . ILE A 1 134 ? -9.496 5.385 -0.036 1.00 95.50 134 ILE A CA 1
ATOM 1078 C C . ILE A 1 134 ? -9.837 6.295 1.154 1.00 95.50 134 ILE A C 1
ATOM 1080 O O . ILE A 1 134 ? -10.519 5.857 2.087 1.00 95.50 134 ILE A O 1
ATOM 1084 N N . ILE A 1 135 ? -9.379 7.549 1.152 1.00 95.00 135 ILE A N 1
ATOM 1085 C CA . ILE A 1 135 ? -9.683 8.517 2.216 1.00 95.00 135 ILE A CA 1
ATOM 1086 C C . ILE A 1 135 ? -11.182 8.827 2.238 1.00 95.00 135 ILE A C 1
ATOM 1088 O O . ILE A 1 135 ? -11.801 8.727 3.303 1.00 95.00 135 ILE A O 1
ATOM 1092 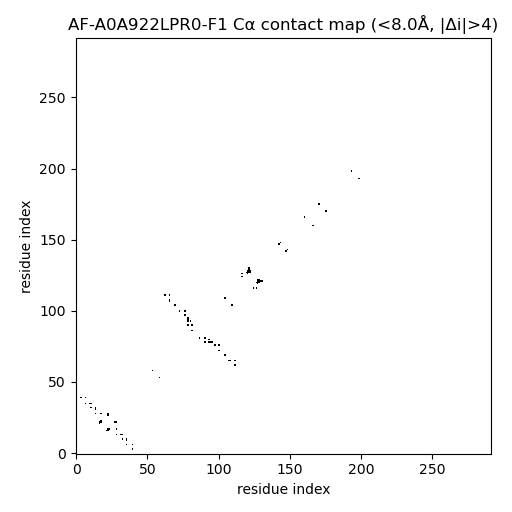N N . ASP A 1 136 ? -11.776 9.137 1.087 1.00 96.94 136 ASP A N 1
ATOM 1093 C CA . ASP A 1 136 ? -13.199 9.470 0.975 1.00 96.94 136 ASP A CA 1
ATOM 1094 C C . ASP A 1 136 ? -14.095 8.296 1.387 1.00 96.94 136 ASP A C 1
ATOM 1096 O O . ASP A 1 136 ? -15.082 8.468 2.119 1.00 96.94 136 ASP A O 1
ATOM 1100 N N . PHE A 1 137 ? -13.730 7.083 0.969 1.00 96.50 137 PHE A N 1
ATOM 1101 C CA . PHE A 1 137 ? -14.404 5.852 1.358 1.00 96.50 137 PHE A CA 1
ATOM 1102 C C . PHE A 1 137 ? -14.325 5.629 2.871 1.00 96.50 137 PHE A C 1
ATOM 1104 O O . PHE A 1 137 ? -15.355 5.448 3.529 1.00 96.50 137 PHE A O 1
ATOM 1111 N N . ASN A 1 138 ? -13.122 5.691 3.449 1.00 95.12 138 ASN A N 1
ATOM 1112 C CA . ASN A 1 138 ? -12.923 5.468 4.880 1.00 95.12 138 ASN A CA 1
ATOM 1113 C C . ASN A 1 138 ? -13.637 6.523 5.727 1.00 95.12 138 ASN A C 1
ATOM 1115 O O . ASN A 1 138 ? -14.237 6.176 6.747 1.00 95.12 138 ASN A O 1
ATOM 1119 N N . TRP A 1 139 ? -13.623 7.789 5.306 1.00 94.06 139 TRP A N 1
ATOM 1120 C CA . TRP A 1 139 ? -14.353 8.865 5.973 1.00 94.06 139 TRP A CA 1
ATOM 1121 C C . TRP A 1 139 ? -15.861 8.589 5.992 1.00 94.06 139 TRP A C 1
ATOM 1123 O O . TRP A 1 139 ? -16.489 8.587 7.057 1.00 94.06 139 TRP A O 1
ATOM 1133 N N . ARG A 1 140 ? -16.437 8.268 4.825 1.00 94.06 140 ARG A N 1
ATOM 1134 C CA . ARG A 1 140 ? -17.870 7.982 4.675 1.00 94.06 140 ARG A CA 1
ATOM 1135 C C . ARG A 1 140 ? -18.305 6.769 5.495 1.00 94.06 140 ARG A C 1
ATOM 1137 O O . ARG A 1 140 ? -19.320 6.828 6.192 1.00 94.06 140 ARG A O 1
ATOM 1144 N N . ILE A 1 141 ? -17.550 5.675 5.423 1.00 93.75 141 ILE A N 1
ATOM 1145 C CA . ILE A 1 141 ? -17.871 4.440 6.146 1.00 93.75 141 ILE A CA 1
ATOM 1146 C C . ILE A 1 141 ? -17.700 4.623 7.652 1.00 93.75 141 ILE A C 1
ATOM 1148 O O . ILE A 1 141 ? -18.565 4.180 8.401 1.00 93.75 141 ILE A O 1
ATOM 1152 N N . SER A 1 142 ? -16.657 5.322 8.107 1.00 92.69 142 SER A N 1
ATOM 1153 C CA . SER A 1 142 ? -16.462 5.587 9.539 1.00 92.69 142 SER A CA 1
ATOM 1154 C C . SER A 1 142 ? -17.647 6.348 10.134 1.00 92.69 142 SER A C 1
ATOM 1156 O O . SER A 1 142 ? -18.151 5.968 11.191 1.00 92.69 142 SER A O 1
ATOM 1158 N N . TRP A 1 143 ? -18.153 7.366 9.429 1.00 90.75 143 TRP A N 1
ATOM 1159 C CA . TRP A 1 143 ? -19.346 8.095 9.865 1.00 90.75 143 TRP A CA 1
ATOM 1160 C C . TRP A 1 143 ? -20.602 7.213 9.855 1.00 90.75 143 TRP A C 1
ATOM 1162 O O . TRP A 1 143 ? -21.390 7.221 10.800 1.00 90.75 143 TRP A O 1
ATOM 1172 N N . CYS A 1 144 ? -20.764 6.387 8.819 1.00 90.00 144 CYS A N 1
ATOM 1173 C CA . CYS A 1 144 ? -21.877 5.445 8.720 1.00 90.00 144 CYS A CA 1
ATOM 1174 C C . CYS A 1 144 ? -21.875 4.416 9.864 1.00 90.00 144 CYS A C 1
ATOM 1176 O O . CYS A 1 144 ? -22.922 4.134 10.437 1.00 90.00 144 CYS A O 1
ATOM 1178 N N . VAL A 1 145 ? -20.710 3.885 10.239 1.00 89.31 145 VAL A N 1
ATOM 1179 C CA . VAL A 1 145 ? -20.585 2.875 11.302 1.00 89.31 145 VAL A CA 1
ATOM 1180 C C . VAL A 1 145 ? -20.861 3.463 12.686 1.00 89.31 145 VAL A C 1
ATOM 1182 O O . VAL A 1 145 ? -21.472 2.790 13.514 1.00 89.31 145 VAL A O 1
ATOM 1185 N N . VAL A 1 146 ? -20.414 4.693 12.950 1.00 87.12 146 VAL A N 1
ATOM 1186 C CA . VAL A 1 146 ? -20.556 5.324 14.273 1.00 87.12 146 VAL A CA 1
ATOM 1187 C C . VAL A 1 146 ? -21.939 5.954 14.472 1.00 87.12 146 VAL A C 1
ATOM 1189 O O . VAL A 1 146 ? -22.482 5.859 15.572 1.00 87.12 146 VAL A O 1
ATOM 1192 N N . ASP A 1 147 ? -22.503 6.578 13.434 1.00 85.31 147 ASP A N 1
ATOM 1193 C CA . ASP A 1 147 ? -23.734 7.383 13.524 1.00 85.31 147 ASP A CA 1
ATOM 1194 C C . ASP A 1 147 ? -24.866 6.864 12.612 1.00 85.31 147 ASP A C 1
ATOM 1196 O O . ASP A 1 147 ? -26.033 6.820 13.003 1.00 85.31 147 ASP A O 1
ATOM 1200 N N . GLY A 1 148 ? -24.532 6.417 11.395 1.00 71.31 148 GLY A N 1
ATOM 1201 C CA . GLY A 1 148 ? -25.513 6.009 10.378 1.00 71.31 148 GLY A CA 1
ATOM 1202 C C . GLY A 1 148 ? -26.256 4.700 10.679 1.00 71.31 148 GLY A C 1
ATOM 1203 O O . GLY A 1 148 ? -27.447 4.572 10.381 1.00 71.31 148 GLY A O 1
ATOM 1204 N N . VAL A 1 149 ? -25.593 3.727 11.302 1.00 71.25 149 VAL A N 1
ATOM 1205 C CA . VAL A 1 149 ? -26.226 2.491 11.768 1.00 71.25 149 VAL A CA 1
ATOM 1206 C C . VAL A 1 149 ? -26.734 2.739 13.183 1.00 71.25 149 VAL A C 1
ATOM 1208 O O . VAL A 1 149 ? -26.002 2.579 14.159 1.00 71.25 149 VAL A O 1
ATOM 1211 N N . ARG A 1 150 ? -28.010 3.135 13.310 1.00 59.34 150 ARG A N 1
ATOM 1212 C CA . ARG A 1 150 ? -28.699 3.157 14.612 1.00 59.34 150 ARG A CA 1
ATOM 1213 C C . ARG A 1 150 ? -28.370 1.869 15.369 1.00 59.34 150 ARG A C 1
ATOM 1215 O O . ARG A 1 150 ? -28.403 0.786 14.794 1.00 59.34 150 ARG A O 1
ATOM 1222 N N . THR A 1 151 ? -28.147 1.980 16.677 1.00 65.38 151 THR A N 1
ATOM 1223 C CA . THR A 1 151 ? -27.834 0.866 17.597 1.00 65.38 151 THR A CA 1
ATOM 1224 C C . THR A 1 151 ? -28.859 -0.280 17.607 1.00 65.38 151 THR A C 1
ATOM 1226 O O . THR A 1 151 ? -28.670 -1.280 18.299 1.00 65.38 151 THR A O 1
ATOM 1229 N N . SER A 1 152 ? -29.949 -0.169 16.848 1.00 67.75 152 SER A N 1
ATOM 1230 C CA . SER A 1 152 ? -30.874 -1.254 16.566 1.00 67.75 152 SER A CA 1
ATOM 1231 C C . SER A 1 152 ? -30.269 -2.219 15.546 1.00 67.75 152 SER A C 1
ATOM 1233 O O . SER A 1 152 ? -30.332 -1.988 14.338 1.00 67.75 152 SER A O 1
ATOM 1235 N N . ALA A 1 153 ? -29.736 -3.337 16.039 1.00 78.31 153 ALA A N 1
ATOM 1236 C CA . ALA A 1 153 ? -29.534 -4.519 15.211 1.00 78.31 153 ALA A CA 1
ATOM 1237 C C . ALA A 1 153 ? -30.845 -4.877 14.473 1.00 78.31 153 ALA A C 1
ATOM 1239 O O . ALA A 1 153 ? -31.933 -4.621 15.007 1.00 78.31 153 ALA A O 1
ATOM 1240 N N . PRO A 1 154 ? -30.773 -5.475 13.269 1.00 86.12 154 PRO A N 1
ATOM 1241 C CA . PRO A 1 154 ? -31.964 -5.987 12.607 1.00 86.12 154 PRO A CA 1
ATOM 1242 C C . PRO A 1 154 ? -32.697 -6.969 13.528 1.00 86.12 154 PRO A C 1
ATOM 1244 O O . PRO A 1 154 ? -32.083 -7.633 14.369 1.00 86.12 154 PRO A O 1
ATOM 1247 N N . ALA A 1 155 ? -34.021 -7.051 13.380 1.00 86.88 155 ALA A N 1
ATOM 1248 C CA . ALA A 1 155 ? -34.827 -7.956 14.188 1.00 86.88 155 ALA A CA 1
ATOM 1249 C C . ALA A 1 155 ? -34.290 -9.390 14.068 1.00 86.88 155 ALA A C 1
ATOM 1251 O O . ALA A 1 155 ? -34.021 -9.875 12.968 1.00 86.88 155 ALA A O 1
ATOM 1252 N N . ILE A 1 156 ? -34.133 -10.067 15.208 1.00 90.19 156 ILE A N 1
ATOM 1253 C CA . ILE A 1 156 ? -33.674 -11.455 15.237 1.00 90.19 156 ILE A CA 1
ATOM 1254 C C . ILE A 1 156 ? -34.797 -12.321 14.666 1.00 90.19 156 ILE A C 1
ATOM 1256 O O . ILE A 1 156 ? -35.829 -12.529 15.305 1.00 90.19 156 ILE A O 1
ATOM 1260 N N . VAL A 1 157 ? -34.586 -12.822 13.453 1.00 93.62 157 VAL A N 1
ATOM 1261 C CA . VAL A 1 157 ? -35.508 -13.711 12.745 1.00 93.62 157 VAL A CA 1
ATOM 1262 C C . VAL A 1 157 ? -34.803 -15.039 12.505 1.00 93.62 157 VAL A C 1
ATOM 1264 O O . VAL A 1 157 ? -33.596 -15.085 12.277 1.00 93.62 157 VAL A O 1
ATOM 1267 N N . ARG A 1 158 ? -35.558 -16.139 12.589 1.00 93.69 158 ARG A N 1
ATOM 1268 C CA . ARG A 1 158 ? -35.042 -17.462 12.225 1.00 93.69 158 ARG A CA 1
ATOM 1269 C C . ARG A 1 158 ? -34.708 -17.460 10.740 1.00 93.69 158 ARG A C 1
ATOM 1271 O O . ARG A 1 158 ? -35.538 -17.054 9.931 1.00 93.69 158 ARG A O 1
ATOM 1278 N N . ASP A 1 159 ? -33.516 -17.918 10.394 1.00 91.19 159 ASP A N 1
ATOM 1279 C CA . ASP A 1 159 ? -33.102 -17.996 9.002 1.00 91.19 159 ASP A CA 1
ATOM 1280 C C . ASP A 1 159 ? -33.865 -19.105 8.249 1.00 91.19 159 ASP A C 1
ATOM 1282 O O . ASP A 1 159 ? -34.508 -19.976 8.846 1.00 91.19 159 ASP A O 1
ATOM 1286 N N . ALA A 1 160 ? -33.788 -19.081 6.917 1.00 90.44 160 ALA A N 1
ATOM 1287 C CA . ALA A 1 160 ? -34.491 -20.023 6.043 1.00 90.44 160 ALA A CA 1
ATOM 1288 C C . ALA A 1 160 ? -34.130 -21.501 6.300 1.00 90.44 160 ALA A C 1
ATOM 1290 O O . ALA A 1 160 ? -34.937 -22.392 6.025 1.00 90.44 160 ALA A O 1
ATOM 1291 N N . HIS A 1 161 ? -32.953 -21.772 6.865 1.00 91.50 161 HIS A N 1
ATOM 1292 C CA . HIS A 1 161 ? -32.436 -23.114 7.107 1.00 91.50 161 HIS A CA 1
ATOM 1293 C C . HIS A 1 161 ? -32.450 -23.501 8.596 1.00 91.50 161 HIS A C 1
ATOM 1295 O O . HIS A 1 161 ? -31.888 -24.530 8.962 1.00 91.50 161 HIS A O 1
ATOM 1301 N N . TRP A 1 162 ? -33.172 -22.765 9.454 1.00 91.44 162 TRP A N 1
ATOM 1302 C CA . TRP A 1 162 ? -33.189 -22.953 10.917 1.00 91.44 162 TRP A CA 1
ATOM 1303 C C . TRP A 1 162 ? -33.476 -24.391 11.404 1.00 91.44 162 TRP A C 1
ATOM 1305 O O . TRP A 1 162 ? -33.079 -24.775 12.502 1.00 91.44 162 TRP A O 1
ATOM 1315 N N . ARG A 1 163 ? -34.223 -25.195 10.631 1.00 91.44 163 ARG A N 1
ATOM 1316 C CA . ARG A 1 163 ? -34.576 -26.592 10.978 1.00 91.44 163 ARG A CA 1
ATOM 1317 C C . ARG A 1 163 ? -33.721 -27.648 10.268 1.00 91.44 163 ARG A C 1
ATOM 1319 O O . ARG A 1 163 ? -33.974 -28.837 10.452 1.00 91.44 163 ARG A O 1
ATOM 1326 N N . GLN A 1 164 ? -32.767 -27.244 9.436 1.00 91.44 164 GLN A N 1
ATOM 1327 C CA . GLN A 1 164 ? -31.964 -28.151 8.619 1.00 91.44 164 GLN A CA 1
ATOM 1328 C C . GLN A 1 164 ? -30.594 -28.365 9.268 1.00 91.44 164 GLN A C 1
ATOM 1330 O O . GLN A 1 164 ? -29.925 -27.413 9.652 1.00 91.44 164 GLN A O 1
ATOM 1335 N N . SER A 1 165 ? -30.168 -29.625 9.398 1.00 85.31 165 SER A N 1
ATOM 1336 C CA . SER A 1 165 ? -28.838 -29.972 9.922 1.00 85.31 165 SER A CA 1
ATOM 1337 C C . SER A 1 165 ? -27.750 -29.951 8.848 1.00 85.31 165 SER A C 1
ATOM 1339 O O . SER A 1 165 ? -26.572 -29.814 9.165 1.00 85.31 165 SER A O 1
ATOM 1341 N N . VAL A 1 166 ? -28.141 -30.117 7.582 1.00 86.19 166 VAL A N 1
ATOM 1342 C CA . VAL A 1 166 ? -27.267 -30.025 6.411 1.00 86.19 166 VAL A CA 1
ATOM 1343 C C . VAL A 1 166 ? -27.866 -28.972 5.492 1.00 86.19 166 VAL A C 1
ATOM 1345 O O . VAL A 1 166 ? -28.983 -29.145 5.011 1.00 86.19 166 VAL A O 1
ATOM 1348 N N . VAL A 1 167 ? -27.136 -27.874 5.298 1.00 86.94 167 VAL A N 1
ATOM 1349 C CA . VAL A 1 167 ? -27.548 -26.754 4.449 1.00 86.94 167 VAL A CA 1
ATOM 1350 C C . VAL A 1 167 ? -26.787 -26.837 3.136 1.00 86.94 167 VAL A C 1
ATOM 1352 O O . VAL A 1 167 ? -25.568 -26.676 3.111 1.00 86.94 167 VAL A O 1
ATOM 1355 N N . GLU A 1 168 ? -27.509 -27.070 2.045 1.00 81.94 168 GLU A N 1
ATOM 1356 C CA . GLU A 1 168 ? -26.969 -26.952 0.693 1.00 81.94 168 GLU A CA 1
ATOM 1357 C C . GLU A 1 168 ? -27.442 -25.632 0.091 1.00 81.94 168 GLU A C 1
ATOM 1359 O O . GLU A 1 168 ? -28.612 -25.464 -0.252 1.00 81.94 168 GLU A O 1
ATOM 1364 N N . LEU A 1 169 ? -26.523 -24.671 -0.006 1.00 86.31 169 LEU A N 1
ATOM 1365 C CA . LEU A 1 169 ? -26.812 -23.378 -0.616 1.00 86.31 169 LEU A CA 1
ATOM 1366 C C . LEU A 1 169 ? -27.067 -23.561 -2.122 1.00 86.31 169 LEU A C 1
ATOM 1368 O O . LEU A 1 169 ? -26.354 -24.325 -2.781 1.00 86.31 169 LEU A O 1
ATOM 1372 N N . PRO A 1 170 ? -28.061 -22.865 -2.700 1.00 87.62 170 PRO A N 1
ATOM 1373 C CA . PRO A 1 170 ? -28.326 -22.954 -4.126 1.00 87.62 170 PRO A CA 1
ATOM 1374 C C . PRO A 1 170 ? -27.147 -22.387 -4.923 1.00 87.62 170 PRO A C 1
ATOM 1376 O O . PRO A 1 170 ? -26.647 -21.297 -4.648 1.00 87.62 170 PRO A O 1
ATOM 1379 N N . HIS A 1 171 ? -26.725 -23.121 -5.950 1.00 88.50 171 HIS A N 1
ATOM 1380 C CA . HIS A 1 171 ? -25.688 -22.691 -6.884 1.00 88.50 171 HIS A CA 1
ATOM 1381 C C . HIS A 1 171 ? -26.299 -22.318 -8.233 1.00 88.50 171 HIS A C 1
ATOM 1383 O O . HIS A 1 171 ? -27.208 -22.986 -8.727 1.00 88.50 171 HIS A O 1
ATOM 1389 N N . THR A 1 172 ? -25.736 -21.297 -8.877 1.00 92.94 172 THR A N 1
ATOM 1390 C CA . THR A 1 172 ? -25.998 -21.028 -10.296 1.00 92.94 172 THR A CA 1
ATOM 1391 C C . THR A 1 172 ? -25.477 -22.183 -11.161 1.00 92.94 172 THR A C 1
ATOM 1393 O O . THR A 1 172 ? -24.547 -22.892 -10.766 1.00 92.94 172 THR A O 1
ATOM 1396 N N . GLU A 1 173 ? -26.031 -22.378 -12.363 1.00 89.88 173 GLU A N 1
ATOM 1397 C CA . GLU A 1 173 ? -25.673 -23.517 -13.230 1.00 89.88 173 GLU A CA 1
ATOM 1398 C C . GLU A 1 173 ? -24.161 -23.592 -13.519 1.00 89.88 173 GLU A C 1
ATOM 1400 O O . GLU A 1 173 ? -23.569 -24.672 -13.500 1.00 89.88 173 GLU A O 1
ATOM 1405 N N . ARG A 1 174 ? -23.509 -22.435 -13.713 1.00 89.56 174 ARG A N 1
ATOM 1406 C CA . ARG A 1 174 ? -22.052 -22.343 -13.909 1.00 89.56 174 ARG A CA 1
ATOM 1407 C C . ARG A 1 174 ? -21.269 -22.690 -12.641 1.00 89.56 174 ARG A C 1
ATOM 1409 O O . ARG A 1 174 ? -20.302 -23.439 -12.726 1.00 89.56 174 ARG A O 1
ATOM 1416 N N . SER A 1 175 ? -21.692 -22.196 -11.474 1.00 89.69 175 SER A N 1
ATOM 1417 C CA . SER A 1 175 ? -21.028 -22.479 -10.191 1.00 89.69 175 SER A CA 1
ATOM 1418 C C . SER A 1 175 ? -21.159 -23.950 -9.792 1.00 89.69 175 SER A C 1
ATOM 1420 O O . SER A 1 175 ? -20.214 -24.532 -9.265 1.00 89.69 175 SER A O 1
ATOM 1422 N N . LYS A 1 176 ? -22.281 -24.597 -10.127 1.00 86.50 176 LYS A N 1
ATOM 1423 C CA . LYS A 1 176 ? -22.505 -26.018 -9.836 1.00 86.50 176 LYS A CA 1
ATOM 1424 C C . LYS A 1 176 ? -21.484 -26.930 -10.525 1.00 86.50 176 LYS A C 1
ATOM 1426 O O . LYS A 1 176 ? -21.081 -27.933 -9.946 1.00 86.50 176 LYS A O 1
ATOM 1431 N N . ARG A 1 177 ? -21.016 -26.558 -11.725 1.00 86.00 177 ARG A N 1
ATOM 1432 C CA . ARG A 1 177 ? -19.951 -27.279 -12.453 1.00 86.00 177 ARG A CA 1
ATOM 1433 C C . ARG A 1 177 ? -18.584 -27.178 -11.764 1.00 86.00 177 ARG A C 1
ATOM 1435 O O . ARG A 1 177 ? -17.721 -28.006 -12.025 1.00 86.00 177 ARG A O 1
ATOM 1442 N N . LEU A 1 178 ? -18.400 -26.184 -10.892 1.00 83.94 178 LEU A N 1
ATOM 1443 C CA . LEU A 1 178 ? -17.189 -25.964 -10.096 1.00 83.94 178 LEU A CA 1
ATOM 1444 C C . LEU A 1 178 ? -17.273 -26.600 -8.703 1.00 83.94 178 LEU A C 1
ATOM 1446 O O . LEU A 1 178 ? -16.352 -26.431 -7.905 1.00 83.94 178 LEU A O 1
ATOM 1450 N N . ASN A 1 179 ? -18.367 -27.299 -8.382 1.00 79.81 179 ASN A N 1
ATOM 1451 C CA . ASN A 1 179 ? -18.517 -27.947 -7.088 1.00 79.81 179 ASN A CA 1
ATOM 1452 C C . ASN A 1 179 ? -17.576 -29.156 -7.004 1.00 79.81 179 ASN A C 1
ATOM 1454 O O . ASN A 1 179 ? -17.903 -30.273 -7.404 1.00 79.81 179 ASN A O 1
ATOM 1458 N N . VAL A 1 180 ? -16.370 -28.896 -6.509 1.00 76.75 180 VAL A N 1
ATOM 1459 C CA . VAL A 1 180 ? -15.431 -29.919 -6.070 1.00 76.75 180 VAL A CA 1
ATOM 1460 C C . VAL A 1 180 ? -15.822 -30.258 -4.639 1.00 76.75 180 VAL A C 1
ATOM 1462 O O . VAL A 1 180 ? -15.830 -29.378 -3.777 1.00 76.75 180 VAL A O 1
ATOM 1465 N N . GLY A 1 181 ? -16.175 -31.523 -4.398 1.00 79.38 181 GLY A N 1
ATOM 1466 C CA . GLY A 1 181 ? -16.587 -31.995 -3.079 1.00 79.38 181 GLY A CA 1
ATOM 1467 C C . GLY A 1 181 ? -15.597 -31.605 -1.977 1.00 79.38 181 GLY A C 1
ATOM 1468 O O . GLY A 1 181 ? -14.430 -31.302 -2.235 1.00 79.38 181 GLY A O 1
ATOM 1469 N N . SER A 1 182 ? -16.070 -31.607 -0.728 1.00 84.06 182 SER A N 1
ATOM 1470 C CA . SER A 1 182 ? -15.260 -31.167 0.412 1.00 84.06 182 SER A CA 1
ATOM 1471 C C . SER A 1 182 ? -13.889 -31.852 0.426 1.00 84.06 182 SER A C 1
ATOM 1473 O O . SER A 1 182 ? -13.784 -33.074 0.303 1.00 84.06 182 SER A O 1
ATOM 1475 N N . ARG A 1 183 ? -12.825 -31.055 0.559 1.00 86.25 183 ARG A N 1
ATOM 1476 C CA . ARG A 1 183 ? -11.444 -31.542 0.605 1.00 86.25 183 ARG A CA 1
ATOM 1477 C C . ARG A 1 183 ? -11.218 -32.246 1.944 1.00 86.25 183 ARG A C 1
ATOM 1479 O O . ARG A 1 183 ? -10.939 -31.601 2.946 1.00 86.25 183 ARG A O 1
ATOM 1486 N N . LYS A 1 184 ? -11.330 -33.577 1.954 1.00 86.62 184 LYS A N 1
ATOM 1487 C CA . LYS A 1 184 ? -11.204 -34.416 3.164 1.00 86.62 184 LYS A CA 1
ATOM 1488 C C . LYS A 1 184 ? -9.754 -34.690 3.602 1.00 86.62 184 LYS A C 1
ATOM 1490 O O . LYS A 1 184 ? -9.536 -35.311 4.635 1.00 86.62 184 LYS A O 1
ATOM 1495 N N . GLY A 1 185 ? -8.772 -34.201 2.841 1.00 87.75 185 GLY A N 1
ATOM 1496 C CA . GLY A 1 185 ? -7.342 -34.433 3.062 1.00 87.75 185 GLY A CA 1
ATOM 1497 C C . GLY A 1 185 ? -6.789 -35.574 2.204 1.00 87.75 185 GLY A C 1
ATOM 1498 O O . GLY A 1 185 ? -7.521 -36.468 1.787 1.00 87.75 185 GLY A O 1
ATOM 1499 N N . SER A 1 186 ? -5.484 -35.536 1.927 1.00 86.44 186 SER A N 1
ATOM 1500 C CA . SER A 1 186 ? -4.810 -36.465 1.003 1.00 86.44 186 SER A CA 1
ATOM 1501 C C . SER A 1 186 ? -4.744 -37.916 1.497 1.00 86.44 186 SER A C 1
ATOM 1503 O O . SER A 1 186 ? -4.597 -38.823 0.689 1.00 86.44 186 SER A O 1
ATOM 1505 N N . ILE A 1 187 ? -4.874 -38.143 2.806 1.00 84.81 187 ILE A N 1
ATOM 1506 C CA . ILE A 1 187 ? -4.777 -39.469 3.445 1.00 84.81 187 ILE A CA 1
ATOM 1507 C C . ILE A 1 187 ? -6.169 -40.108 3.635 1.00 84.81 187 ILE A C 1
ATOM 1509 O O . ILE A 1 187 ? -6.273 -41.243 4.081 1.00 84.81 187 ILE A O 1
ATOM 1513 N N . TYR A 1 188 ? -7.256 -39.413 3.273 1.00 81.62 188 TYR A N 1
ATOM 1514 C CA . TYR A 1 188 ? -8.628 -39.854 3.562 1.00 81.62 188 TYR A CA 1
ATOM 1515 C C . TYR A 1 188 ? -8.974 -41.247 3.006 1.00 81.62 188 TYR A C 1
ATOM 1517 O O . TYR A 1 188 ? -9.723 -41.978 3.645 1.00 81.62 188 TYR A O 1
ATOM 1525 N N . ASP A 1 189 ? -8.415 -41.611 1.850 1.00 78.75 189 ASP A N 1
ATOM 1526 C CA . ASP A 1 189 ? -8.668 -42.894 1.177 1.00 78.75 189 ASP A CA 1
ATOM 1527 C C . ASP A 1 189 ? -7.514 -43.903 1.348 1.00 78.75 189 ASP A C 1
ATOM 1529 O O . ASP A 1 189 ? -7.463 -44.947 0.698 1.00 78.75 189 ASP A O 1
ATOM 1533 N N . LEU A 1 190 ? -6.542 -43.601 2.219 1.00 79.94 190 LEU A N 1
ATOM 1534 C CA . LEU A 1 190 ? -5.422 -44.501 2.463 1.00 79.94 190 LEU A CA 1
ATOM 1535 C C . LEU A 1 190 ? -5.844 -45.607 3.435 1.00 79.94 190 LEU A C 1
ATOM 1537 O O . LEU A 1 190 ? -5.696 -45.486 4.652 1.00 79.94 190 LEU A O 1
ATOM 1541 N N . ASN A 1 191 ? -6.330 -46.720 2.891 1.00 71.75 191 ASN A N 1
ATOM 1542 C CA . ASN A 1 191 ? -6.564 -47.928 3.673 1.00 71.75 191 ASN A CA 1
ATOM 1543 C C . ASN A 1 191 ? -5.230 -48.654 3.926 1.00 71.75 191 ASN A C 1
ATOM 1545 O O . ASN A 1 191 ? -4.869 -49.596 3.218 1.00 71.75 191 ASN A O 1
ATOM 1549 N N . VAL A 1 192 ? -4.459 -48.186 4.912 1.00 75.25 192 VAL A N 1
ATOM 1550 C CA . VAL A 1 192 ? -3.251 -48.891 5.367 1.00 75.25 192 VAL A CA 1
ATOM 1551 C C . VAL A 1 192 ? -3.689 -50.243 5.941 1.00 75.25 192 VAL A C 1
ATOM 1553 O O . VAL A 1 192 ? -4.547 -50.253 6.824 1.00 75.25 192 VAL A O 1
ATOM 1556 N N . PRO A 1 193 ? -3.140 -51.387 5.493 1.00 69.62 193 PRO A N 1
ATOM 1557 C CA . PRO A 1 193 ? -3.380 -52.664 6.150 1.00 69.62 193 PRO A CA 1
ATOM 1558 C C . PRO A 1 193 ? -2.791 -52.595 7.561 1.00 69.62 193 PRO A C 1
ATOM 1560 O O . PRO A 1 193 ? -1.591 -52.751 7.781 1.00 69.62 193 PRO A O 1
ATOM 1563 N N . VAL A 1 194 ? -3.652 -52.284 8.523 1.00 65.12 194 VAL A N 1
ATOM 1564 C CA . VAL A 1 194 ? -3.293 -52.177 9.929 1.00 65.12 194 VAL A CA 1
ATOM 1565 C C . VAL A 1 194 ? -3.053 -53.597 10.441 1.00 65.12 194 VAL A C 1
ATOM 1567 O O . VAL A 1 194 ? -3.998 -54.362 10.637 1.00 65.12 194 VAL A O 1
ATOM 1570 N N . GLY A 1 195 ? -1.786 -53.968 10.639 1.00 73.31 195 GLY A N 1
ATOM 1571 C CA . GLY A 1 195 ? -1.444 -55.175 11.393 1.00 73.31 195 GLY A CA 1
ATOM 1572 C C . GLY A 1 195 ? -2.051 -55.124 12.807 1.00 73.31 195 GLY A C 1
ATOM 1573 O O . GLY A 1 195 ? -2.321 -54.029 13.308 1.00 73.31 195 GLY A O 1
ATOM 1574 N N . PRO A 1 196 ? -2.273 -56.272 13.472 1.00 71.88 196 PRO A N 1
ATOM 1575 C CA . PRO A 1 196 ? -2.954 -56.329 14.771 1.00 71.88 196 PRO A CA 1
ATOM 1576 C C . PRO A 1 196 ? -2.342 -55.383 15.821 1.00 7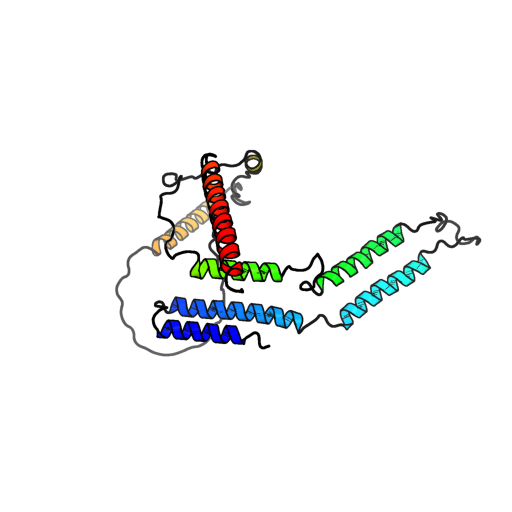1.88 196 PRO A C 1
ATOM 1578 O O . PRO A 1 196 ? -3.083 -54.709 16.529 1.00 71.88 196 PRO A O 1
ATOM 1581 N N . GLU A 1 197 ? -1.016 -55.218 15.830 1.00 69.31 197 GLU A N 1
ATOM 1582 C CA . GLU A 1 197 ? -0.315 -54.330 16.771 1.00 69.31 197 GLU A CA 1
ATOM 1583 C C . GLU A 1 197 ? -0.615 -52.836 16.566 1.00 69.31 197 GLU A C 1
ATOM 1585 O O . GLU A 1 197 ? -0.819 -52.094 17.527 1.00 69.31 197 GLU A O 1
ATOM 1590 N N . LEU A 1 198 ? -0.690 -52.374 15.313 1.00 70.00 198 LEU A N 1
ATOM 1591 C CA . LEU A 1 198 ? -0.963 -50.966 15.014 1.00 70.00 198 LEU A CA 1
ATOM 1592 C C . LEU A 1 198 ? -2.436 -50.617 15.296 1.00 70.00 198 LEU A C 1
ATOM 1594 O O . LEU A 1 198 ? -2.753 -49.474 15.629 1.00 70.00 198 LEU A O 1
ATOM 1598 N N . ARG A 1 199 ? -3.338 -51.604 15.204 1.00 71.19 199 ARG A N 1
ATOM 1599 C CA . ARG A 1 199 ? -4.767 -51.431 15.496 1.00 71.19 199 ARG A CA 1
ATOM 1600 C C . ARG A 1 199 ? -4.997 -51.237 16.985 1.00 71.19 199 ARG A C 1
ATOM 1602 O O . ARG A 1 199 ? -5.736 -50.330 17.361 1.00 71.19 199 ARG A O 1
ATOM 1609 N N . ASP A 1 200 ? -4.323 -52.034 17.806 1.00 76.25 200 ASP A N 1
ATOM 1610 C CA . ASP A 1 200 ? -4.396 -51.925 19.261 1.00 76.25 200 ASP A CA 1
ATOM 1611 C C . ASP A 1 200 ? -3.758 -50.618 19.746 1.00 76.25 200 ASP A C 1
ATOM 1613 O O . ASP A 1 200 ? -4.311 -49.947 20.617 1.00 76.25 200 ASP A O 1
ATOM 1617 N N . LEU A 1 201 ? -2.666 -50.177 19.111 1.00 75.25 201 LEU A N 1
ATOM 1618 C CA . LEU A 1 201 ? -2.033 -48.892 19.408 1.00 75.25 201 LEU A CA 1
ATOM 1619 C C . LEU A 1 201 ? -2.913 -47.694 19.010 1.00 75.25 201 LEU A C 1
ATOM 1621 O O . LEU A 1 201 ? -3.064 -46.754 19.792 1.00 75.25 201 LEU A O 1
ATOM 1625 N N . MET A 1 202 ? -3.554 -47.723 17.837 1.00 75.12 202 MET A N 1
ATOM 1626 C CA . MET A 1 202 ? -4.515 -46.684 17.439 1.00 75.12 202 MET A CA 1
ATOM 1627 C C . MET A 1 202 ? -5.771 -46.685 18.320 1.00 75.12 202 MET A C 1
ATOM 1629 O O . MET A 1 202 ? -6.251 -45.614 18.704 1.00 75.12 202 MET A O 1
ATOM 1633 N N . ALA A 1 203 ? -6.280 -47.862 18.693 1.00 76.50 203 ALA A N 1
ATOM 1634 C CA . ALA A 1 203 ? -7.395 -47.988 19.625 1.00 76.50 203 ALA A CA 1
ATOM 1635 C C . ALA A 1 203 ? -7.024 -47.412 21.001 1.00 76.50 203 ALA A C 1
ATOM 1637 O O . ALA A 1 203 ? -7.766 -46.581 21.531 1.00 76.50 203 ALA A O 1
ATOM 1638 N N . ALA A 1 204 ? -5.844 -47.740 21.532 1.00 74.94 204 ALA A N 1
ATOM 1639 C CA . ALA A 1 204 ? -5.339 -47.192 22.789 1.00 74.94 204 ALA A CA 1
ATOM 1640 C C . ALA A 1 204 ? -5.178 -45.662 22.735 1.00 74.94 204 ALA A C 1
ATOM 1642 O O . ALA A 1 204 ? -5.633 -44.968 23.644 1.00 74.94 204 ALA A O 1
ATOM 1643 N N . LEU A 1 205 ? -4.620 -45.116 21.647 1.00 76.00 205 LEU A N 1
ATOM 1644 C CA . LEU A 1 205 ? -4.474 -43.668 21.451 1.00 76.00 205 LEU A CA 1
ATOM 1645 C C . LEU A 1 205 ? -5.825 -42.947 21.337 1.00 76.00 205 LEU A C 1
ATOM 1647 O O . LEU A 1 205 ? -6.002 -41.873 21.912 1.00 76.00 205 LEU A O 1
ATOM 1651 N N . SER A 1 206 ? -6.796 -43.528 20.626 1.00 75.19 206 SER A N 1
ATOM 1652 C CA . SER A 1 206 ? -8.141 -42.947 20.503 1.00 75.19 206 SER A CA 1
ATOM 1653 C C . SER A 1 206 ? -8.901 -42.960 21.836 1.00 75.19 206 SER A C 1
ATOM 1655 O O . SER A 1 206 ? -9.545 -41.968 22.184 1.00 75.19 206 SER A O 1
ATOM 1657 N N . THR A 1 207 ? -8.742 -44.028 22.626 1.00 77.69 207 THR A N 1
ATOM 1658 C CA . THR A 1 207 ? -9.338 -44.166 23.963 1.00 77.69 207 THR A CA 1
ATOM 1659 C C . THR A 1 207 ? -8.696 -43.186 24.947 1.00 77.69 207 THR A C 1
ATOM 1661 O O . THR A 1 207 ? -9.402 -42.489 25.674 1.00 77.69 207 THR A O 1
ATOM 1664 N N . ALA A 1 208 ? -7.366 -43.043 24.912 1.00 72.12 208 ALA A N 1
ATOM 1665 C CA . ALA A 1 208 ? -6.641 -42.053 25.710 1.00 72.12 208 ALA A CA 1
ATOM 1666 C C . ALA A 1 208 ? -7.067 -40.614 25.367 1.00 72.12 208 ALA A C 1
ATOM 1668 O O . ALA A 1 208 ? -7.272 -39.794 26.265 1.00 72.12 208 ALA A O 1
ATOM 1669 N N . ARG A 1 209 ? -7.282 -40.314 24.078 1.00 71.44 209 ARG A N 1
ATOM 1670 C CA . ARG A 1 209 ? -7.769 -39.003 23.621 1.00 71.44 209 ARG A CA 1
ATOM 1671 C C . ARG A 1 209 ? -9.200 -38.714 24.084 1.00 71.44 209 ARG A C 1
ATOM 1673 O O . ARG A 1 209 ? -9.490 -37.587 24.478 1.00 71.44 209 ARG A O 1
ATOM 1680 N N . GLN A 1 210 ? -10.088 -39.709 24.072 1.00 70.62 210 GLN A N 1
ATOM 1681 C CA . GLN A 1 210 ? -11.450 -39.559 24.601 1.00 70.62 210 GLN A CA 1
ATOM 1682 C C . GLN A 1 210 ? -11.458 -39.372 26.123 1.00 70.62 210 GLN A C 1
ATOM 1684 O O . GLN A 1 210 ? -12.182 -38.511 26.621 1.00 70.62 210 GLN A O 1
ATOM 1689 N N . MET A 1 211 ? -10.606 -40.098 26.855 1.00 68.19 211 MET A N 1
ATOM 1690 C CA . MET A 1 211 ? -10.460 -39.923 28.304 1.00 68.19 211 MET A CA 1
ATOM 1691 C C . MET A 1 211 ? -9.971 -38.513 28.664 1.00 68.19 211 MET A C 1
ATOM 1693 O O . MET A 1 211 ? -10.537 -37.890 29.565 1.00 68.19 211 MET A O 1
ATOM 1697 N N . GLN A 1 212 ? -9.012 -37.957 27.913 1.00 63.12 212 GLN A N 1
ATOM 1698 C CA . GLN A 1 212 ? -8.567 -36.567 28.089 1.00 63.12 212 GLN A CA 1
ATOM 1699 C C . GLN A 1 212 ? -9.680 -35.543 27.822 1.00 63.12 212 GLN A C 1
ATOM 1701 O O . GLN A 1 212 ? -9.794 -34.569 28.561 1.00 63.12 212 GLN A O 1
ATOM 1706 N N . MET A 1 213 ? -10.540 -35.764 26.821 1.00 54.25 213 MET A N 1
ATOM 1707 C CA . MET A 1 213 ? -11.672 -34.862 26.560 1.00 54.25 213 MET A CA 1
ATOM 1708 C C . MET A 1 213 ? -12.819 -35.010 27.570 1.00 54.25 213 MET A C 1
ATOM 1710 O O . MET A 1 213 ? -13.544 -34.051 27.807 1.00 54.25 213 MET A O 1
ATOM 1714 N N . SER A 1 214 ? -12.986 -36.178 28.199 1.00 53.59 214 SER A N 1
ATOM 1715 C CA . SER A 1 214 ? -13.983 -36.368 29.267 1.00 53.59 214 SER A CA 1
ATOM 1716 C C . SER A 1 214 ? -13.558 -35.788 30.622 1.00 53.59 214 SER A C 1
ATOM 1718 O O . SER A 1 214 ? -14.411 -35.517 31.465 1.00 53.59 214 SER A O 1
ATOM 1720 N N . SER A 1 215 ? -12.259 -35.538 30.828 1.00 52.12 215 SER A N 1
ATOM 1721 C CA . SER A 1 215 ? -11.732 -34.964 32.073 1.00 52.12 215 SER A CA 1
ATOM 1722 C C . SER A 1 215 ? -11.986 -33.454 32.215 1.00 52.12 215 SER A C 1
ATOM 1724 O O . SER A 1 215 ? -11.751 -32.912 33.294 1.00 52.12 215 SER A O 1
ATOM 1726 N N . THR A 1 216 ? -12.470 -32.765 31.176 1.00 46.38 216 THR A N 1
ATOM 1727 C CA . THR A 1 216 ? -12.752 -31.319 31.223 1.00 46.38 216 THR A CA 1
ATOM 1728 C C . THR A 1 216 ? -14.197 -30.978 31.605 1.00 46.38 216 THR A C 1
ATOM 1730 O O . THR A 1 216 ? -14.510 -29.804 31.771 1.00 46.38 216 THR A O 1
ATOM 1733 N N . ASN A 1 217 ? -15.067 -31.977 31.815 1.00 46.78 217 ASN A N 1
ATOM 1734 C CA . ASN A 1 217 ? -16.482 -31.781 32.156 1.00 46.78 217 ASN A CA 1
ATOM 1735 C C . ASN A 1 217 ? -16.881 -32.499 33.458 1.00 46.78 217 ASN A C 1
ATOM 1737 O O . ASN A 1 217 ? -17.695 -33.424 33.462 1.00 46.78 217 ASN A O 1
ATOM 1741 N N . SER A 1 218 ? -16.345 -32.055 34.597 1.00 36.19 218 SER A N 1
ATOM 1742 C CA . SER A 1 218 ? -16.963 -32.303 35.909 1.00 36.19 218 SER A CA 1
ATOM 1743 C C . SER A 1 218 ? -16.778 -31.111 36.859 1.00 36.19 218 SER A C 1
ATOM 1745 O O . SER A 1 218 ? -15.818 -30.355 36.704 1.00 36.19 218 SER A O 1
ATOM 1747 N N . PRO A 1 219 ? -17.727 -30.888 37.792 1.00 35.84 219 PRO A N 1
ATOM 1748 C CA . PRO A 1 219 ? -17.932 -29.607 38.460 1.00 35.84 219 PRO A CA 1
ATOM 1749 C C . PRO A 1 219 ? -16.882 -29.349 39.543 1.00 35.84 219 PRO A C 1
ATOM 1751 O O . PRO A 1 219 ? -16.461 -30.261 40.252 1.00 35.84 219 PRO A O 1
ATOM 1754 N N . ALA A 1 220 ? -16.492 -28.081 39.680 1.00 35.06 220 ALA A N 1
ATOM 1755 C CA . ALA A 1 220 ? -15.479 -27.611 40.618 1.00 35.06 220 ALA A CA 1
ATOM 1756 C C . ALA A 1 220 ? -15.751 -28.041 42.076 1.00 35.06 220 ALA A C 1
ATOM 1758 O O . ALA A 1 220 ? -16.826 -27.738 42.601 1.00 35.06 220 ALA A O 1
ATOM 1759 N N . PRO A 1 221 ? -14.768 -28.636 42.781 1.00 30.12 221 PRO A N 1
ATOM 1760 C CA . PRO A 1 221 ? -14.748 -28.647 44.229 1.00 30.12 221 PRO A CA 1
ATOM 1761 C C . PRO A 1 221 ? -14.018 -27.409 44.774 1.00 30.12 221 PRO A C 1
ATOM 1763 O O . PRO A 1 221 ? -13.055 -26.893 44.208 1.00 30.12 221 PRO A O 1
ATOM 1766 N N . SER A 1 222 ? -14.542 -26.937 45.897 1.00 31.66 222 SER A N 1
ATOM 1767 C CA . SER A 1 222 ? -14.148 -25.781 46.699 1.00 31.66 222 SER A CA 1
ATOM 1768 C C . SER A 1 222 ? -12.647 -25.653 47.001 1.00 31.66 222 SER A C 1
ATOM 1770 O O . SER A 1 222 ? -11.977 -26.634 47.316 1.00 31.66 222 SER A O 1
ATOM 1772 N N . LYS A 1 223 ? -12.176 -24.395 47.010 1.00 35.00 223 LYS A N 1
ATOM 1773 C CA . LYS A 1 223 ? -10.860 -23.932 47.494 1.00 35.00 223 LYS A CA 1
ATOM 1774 C C . LYS A 1 223 ? -10.422 -24.600 48.807 1.00 35.00 223 LYS A C 1
ATOM 1776 O O . LYS A 1 223 ? -11.208 -24.628 49.754 1.00 35.00 223 LYS A O 1
ATOM 1781 N N . PRO A 1 224 ? -9.111 -24.857 48.938 1.00 28.59 224 PRO A N 1
ATOM 1782 C CA . PRO A 1 224 ? -8.401 -24.518 50.159 1.00 28.59 224 PRO A CA 1
ATOM 1783 C C . PRO A 1 224 ? -7.253 -23.532 49.895 1.00 28.59 224 PRO A C 1
ATOM 1785 O O . PRO A 1 224 ? -6.525 -23.600 48.908 1.00 28.59 224 PRO A O 1
ATOM 1788 N N . THR A 1 225 ? -7.150 -22.583 50.816 1.00 31.70 225 THR A N 1
ATOM 1789 C CA . THR A 1 225 ? -6.095 -21.582 50.985 1.00 31.70 225 THR A CA 1
ATOM 1790 C C . THR A 1 225 ? -4.734 -22.235 51.249 1.00 31.70 225 THR A C 1
ATOM 1792 O O . THR A 1 225 ? -4.659 -23.132 52.084 1.00 31.70 225 THR A O 1
ATOM 1795 N N . TYR A 1 226 ? -3.660 -21.716 50.642 1.00 28.33 226 TYR A N 1
ATOM 1796 C CA . TYR A 1 226 ? -2.279 -21.926 51.100 1.00 28.33 226 TYR A CA 1
ATOM 1797 C C . TYR A 1 226 ? -1.502 -20.596 51.157 1.00 28.33 226 TYR A C 1
ATOM 1799 O O . TYR A 1 226 ? -1.862 -19.668 50.427 1.00 28.33 226 TYR A O 1
ATOM 1807 N N . PRO A 1 227 ? -0.486 -20.474 52.038 1.00 29.91 227 PRO A N 1
ATOM 1808 C CA . PRO A 1 227 ? 0.225 -19.229 52.326 1.00 29.91 227 PRO A CA 1
ATOM 1809 C C . PRO A 1 227 ? 1.435 -18.987 51.402 1.00 29.91 227 PRO A C 1
ATOM 1811 O O . PRO A 1 227 ? 1.928 -19.900 50.746 1.00 29.91 227 PRO A O 1
ATOM 1814 N N . ASN A 1 228 ? 1.888 -17.729 51.399 1.00 29.77 228 ASN A N 1
ATOM 1815 C CA . ASN A 1 228 ? 3.027 -17.158 50.666 1.00 29.77 228 ASN A CA 1
ATOM 1816 C C . ASN A 1 228 ? 4.367 -17.883 50.908 1.00 29.77 228 ASN A C 1
ATOM 1818 O O . ASN A 1 228 ? 4.661 -18.189 52.057 1.00 29.77 228 ASN A O 1
ATOM 1822 N N . GLU A 1 229 ? 5.214 -18.015 49.874 1.00 28.41 229 GLU A N 1
ATOM 1823 C CA . GLU A 1 229 ? 6.506 -17.299 49.756 1.00 28.41 229 GLU A CA 1
ATOM 1824 C C . GLU A 1 229 ? 7.283 -17.627 48.454 1.00 28.41 229 GLU A C 1
ATOM 1826 O O . GLU A 1 229 ? 7.248 -18.742 47.943 1.00 28.41 229 GLU A O 1
ATOM 1831 N N . SER A 1 230 ? 7.910 -16.564 47.931 1.00 29.86 230 SER A N 1
ATOM 1832 C CA . SER A 1 230 ? 9.074 -16.401 47.029 1.00 29.86 230 SER A CA 1
ATOM 1833 C C . SER A 1 230 ? 9.798 -17.620 46.426 1.00 29.86 230 SER A C 1
ATOM 1835 O O . SER A 1 230 ? 10.334 -18.443 47.156 1.00 29.86 230 SER A O 1
ATOM 1837 N N . ASP A 1 231 ? 9.961 -17.654 45.094 1.00 30.03 231 ASP A N 1
ATOM 1838 C CA . ASP A 1 231 ? 11.166 -17.167 44.379 1.00 30.03 231 ASP A CA 1
ATOM 1839 C C . ASP A 1 231 ? 11.109 -17.488 42.863 1.00 30.03 231 ASP A C 1
ATOM 1841 O O . ASP A 1 231 ? 10.680 -18.556 42.434 1.00 30.03 231 ASP A O 1
ATOM 1845 N N . SER A 1 232 ? 11.533 -16.523 42.041 1.00 31.91 232 SER A N 1
ATOM 1846 C CA . SER A 1 232 ? 11.850 -16.637 40.597 1.00 31.91 232 SER A CA 1
ATOM 1847 C C . SER A 1 232 ? 13.349 -17.000 40.434 1.00 31.91 232 SER A C 1
ATOM 1849 O O . SER A 1 232 ? 14.072 -16.752 41.399 1.00 31.91 232 SER A O 1
ATOM 1851 N N . PRO A 1 233 ? 13.893 -17.476 39.276 1.00 39.41 233 PRO A N 1
ATOM 1852 C CA . PRO A 1 233 ? 13.536 -16.981 37.938 1.00 39.41 233 PRO A CA 1
ATOM 1853 C C . PRO A 1 233 ? 13.671 -17.919 36.706 1.00 39.41 233 PRO A C 1
ATOM 1855 O O . PRO A 1 233 ? 14.355 -18.933 36.699 1.00 39.41 233 PRO A O 1
ATOM 1858 N N . HIS A 1 234 ? 13.088 -17.405 35.614 1.00 27.88 234 HIS A N 1
ATOM 1859 C CA . HIS A 1 234 ? 13.445 -17.551 34.194 1.00 27.88 234 HIS A CA 1
ATOM 1860 C C . HIS A 1 234 ? 13.265 -18.890 33.453 1.00 27.88 234 HIS A C 1
ATOM 1862 O O . HIS A 1 234 ? 13.991 -19.858 33.638 1.00 27.88 234 HIS A O 1
ATOM 1868 N N . GLY A 1 235 ? 12.390 -18.829 32.441 1.00 27.70 235 GLY A N 1
ATOM 1869 C CA . GLY A 1 235 ? 12.308 -19.750 31.308 1.00 27.70 235 GLY A CA 1
ATOM 1870 C C . GLY A 1 235 ? 11.305 -19.231 30.276 1.00 27.70 235 GLY A C 1
ATOM 1871 O O . GLY A 1 235 ? 10.123 -19.536 30.354 1.00 27.70 235 GLY A O 1
ATOM 1872 N N . VAL A 1 236 ? 11.781 -18.381 29.365 1.00 30.03 236 VAL A N 1
ATOM 1873 C CA . VAL A 1 236 ? 11.050 -17.801 28.227 1.00 30.03 236 VAL A CA 1
ATOM 1874 C C . VAL A 1 236 ? 10.760 -18.884 27.185 1.00 30.03 236 VAL A C 1
ATOM 1876 O O . VAL A 1 236 ? 11.676 -19.610 26.804 1.00 30.03 236 VAL A O 1
ATOM 1879 N N . SER A 1 237 ? 9.524 -18.958 26.687 1.00 30.30 237 SER A N 1
ATOM 1880 C CA . SER A 1 237 ? 9.196 -19.427 25.331 1.00 30.30 237 SER A CA 1
ATOM 1881 C C . SER A 1 237 ? 7.798 -18.938 24.957 1.00 30.30 237 SER A C 1
ATOM 1883 O O . SER A 1 237 ? 6.792 -19.411 25.484 1.00 30.30 237 SER A O 1
ATOM 1885 N N . ASP A 1 238 ? 7.787 -17.941 24.077 1.00 29.95 238 ASP A N 1
ATOM 1886 C CA . ASP A 1 238 ? 6.627 -17.393 23.389 1.00 29.95 238 ASP A CA 1
ATOM 1887 C C . ASP A 1 238 ? 6.097 -18.390 22.352 1.00 29.95 238 ASP A C 1
ATOM 1889 O O . ASP A 1 238 ? 6.849 -18.849 21.499 1.00 29.95 238 ASP A O 1
ATOM 1893 N N . ASP A 1 239 ? 4.792 -18.661 22.372 1.00 31.58 239 ASP A N 1
ATOM 1894 C CA . ASP A 1 239 ? 4.067 -19.202 21.218 1.00 31.58 239 ASP A CA 1
ATOM 1895 C C . ASP A 1 239 ? 2.653 -18.594 21.192 1.00 31.58 239 ASP A C 1
ATOM 1897 O O . ASP A 1 239 ? 1.675 -19.129 21.718 1.00 31.58 239 ASP A O 1
ATOM 1901 N N . HIS A 1 240 ? 2.543 -17.404 20.597 1.00 32.53 240 HIS A N 1
ATOM 1902 C CA . HIS A 1 240 ? 1.270 -16.786 20.230 1.00 32.53 240 HIS A CA 1
ATOM 1903 C C . HIS A 1 240 ? 0.923 -17.147 18.782 1.00 32.53 240 HIS A C 1
ATOM 1905 O O . HIS A 1 240 ? 1.353 -16.492 17.835 1.00 32.53 240 HIS A O 1
ATOM 1911 N N . ARG A 1 241 ? 0.087 -18.175 18.599 1.00 30.94 241 ARG A N 1
ATOM 1912 C CA . ARG A 1 241 ? -0.694 -18.361 17.366 1.00 30.94 241 ARG A CA 1
ATOM 1913 C C . ARG A 1 241 ? -2.149 -17.992 17.632 1.00 30.94 241 ARG A C 1
ATOM 1915 O O . ARG A 1 241 ? -2.920 -18.790 18.156 1.00 30.94 241 ARG A O 1
ATOM 1922 N N . HIS A 1 242 ? -2.517 -16.776 17.238 1.00 34.25 242 HIS A N 1
ATOM 1923 C CA . HIS A 1 242 ? -3.906 -16.343 17.126 1.00 34.25 242 HIS A CA 1
ATOM 1924 C C . HIS A 1 242 ? -4.556 -17.013 15.910 1.00 34.25 242 HIS A C 1
ATOM 1926 O O . HIS A 1 242 ? -4.294 -16.656 14.764 1.00 34.25 242 HIS A O 1
ATOM 1932 N N . SER A 1 243 ? -5.415 -17.998 16.153 1.00 32.03 243 SER A N 1
ATOM 1933 C CA . SER A 1 243 ? -6.363 -18.499 15.159 1.00 32.03 243 SER A CA 1
ATOM 1934 C C . SER A 1 243 ? -7.570 -17.558 15.095 1.00 32.03 243 SER A C 1
ATOM 1936 O O . SER A 1 243 ? -8.374 -17.513 16.025 1.00 32.03 243 SER A O 1
ATOM 1938 N N . PHE A 1 244 ? -7.680 -16.801 14.002 1.00 33.19 244 PHE A N 1
ATOM 1939 C CA . PHE A 1 244 ? -8.857 -15.997 13.667 1.00 33.19 244 PHE A CA 1
ATOM 1940 C C . PHE A 1 244 ? -10.067 -16.903 13.371 1.00 33.19 244 PHE A C 1
ATOM 1942 O O . PHE A 1 244 ? -9.933 -17.839 12.579 1.00 33.19 244 PHE A O 1
ATOM 1949 N N . PRO A 1 245 ? -11.260 -16.636 13.928 1.00 34.25 245 PRO A N 1
ATOM 1950 C CA . PRO A 1 245 ? -12.492 -17.212 13.413 1.00 34.25 245 PRO A CA 1
ATOM 1951 C C . PRO A 1 245 ? -12.962 -16.433 12.175 1.00 34.25 245 PRO A C 1
ATOM 1953 O O . PRO A 1 245 ? -13.093 -15.212 12.198 1.00 34.25 245 PRO A O 1
ATOM 1956 N N . HIS A 1 246 ? -13.206 -17.164 11.087 1.00 33.56 246 HIS A N 1
ATOM 1957 C CA . HIS A 1 246 ? -13.715 -16.651 9.817 1.00 33.56 246 HIS A CA 1
ATOM 1958 C C . HIS A 1 246 ? -15.103 -16.008 9.975 1.00 33.56 246 HIS A C 1
ATOM 1960 O O . HIS A 1 246 ? -16.072 -16.684 10.315 1.00 33.56 246 HIS A O 1
ATOM 1966 N N . THR A 1 247 ? -15.217 -14.719 9.659 1.00 29.91 247 THR A N 1
ATOM 1967 C CA . THR A 1 247 ? -16.486 -14.043 9.36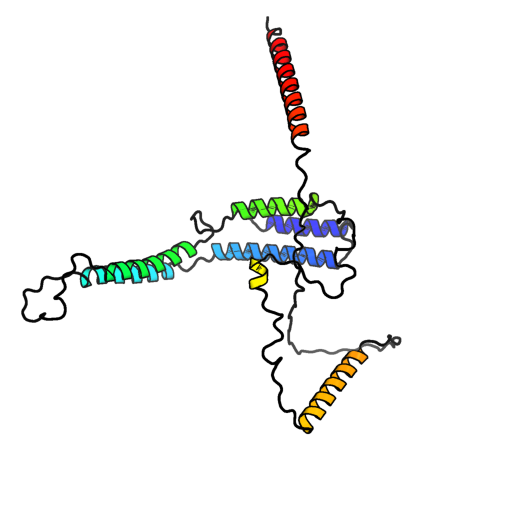9 1.00 29.91 247 THR A CA 1
ATOM 1968 C C . THR A 1 247 ? -16.792 -14.192 7.880 1.00 29.91 247 THR A C 1
ATOM 1970 O O . THR A 1 247 ? -16.131 -13.593 7.035 1.00 29.91 247 THR A O 1
ATOM 1973 N N . THR A 1 248 ? -17.790 -15.006 7.535 1.00 31.48 248 THR A N 1
ATOM 1974 C CA . THR A 1 248 ? -18.359 -15.028 6.181 1.00 31.48 248 THR A CA 1
ATOM 1975 C C . THR A 1 248 ? -19.456 -13.975 6.094 1.00 31.48 248 THR A C 1
ATOM 1977 O O . THR A 1 248 ? -20.421 -13.996 6.855 1.00 31.48 248 THR A O 1
ATOM 1980 N N . THR A 1 249 ? -19.273 -13.047 5.163 1.00 31.86 249 THR A N 1
ATOM 1981 C CA . THR A 1 249 ? -20.220 -12.011 4.760 1.00 31.86 249 THR A CA 1
ATOM 1982 C C . THR A 1 249 ? -21.512 -12.639 4.234 1.00 31.86 249 THR A C 1
ATOM 1984 O O . THR A 1 249 ? -21.510 -13.413 3.277 1.00 31.86 249 THR A O 1
ATOM 1987 N N . THR A 1 250 ? -22.642 -12.323 4.864 1.00 33.72 250 THR A N 1
ATOM 1988 C CA . THR A 1 250 ? -23.969 -12.696 4.373 1.00 33.72 250 THR A CA 1
ATOM 1989 C C . THR A 1 250 ? -24.457 -11.647 3.378 1.00 33.72 250 THR A C 1
ATOM 1991 O O . THR A 1 250 ? -24.843 -10.541 3.745 1.00 33.72 250 THR A O 1
ATOM 1994 N N . ASN A 1 251 ? -24.457 -12.008 2.094 1.00 33.62 251 ASN A N 1
ATOM 1995 C CA . ASN A 1 251 ? -25.188 -11.273 1.067 1.00 33.62 251 ASN A CA 1
ATOM 1996 C C . ASN A 1 251 ? -26.691 -11.504 1.272 1.00 33.62 251 ASN A C 1
ATOM 1998 O O . ASN A 1 251 ? -27.188 -12.617 1.100 1.00 33.62 251 ASN A O 1
ATOM 2002 N N . VAL A 1 252 ? -27.411 -10.447 1.643 1.00 33.88 252 VAL A N 1
ATOM 2003 C CA . VAL A 1 252 ? -28.876 -10.420 1.651 1.00 33.88 252 VAL A CA 1
ATOM 2004 C C . VAL A 1 252 ? -29.345 -10.272 0.204 1.00 33.88 252 VAL A C 1
ATOM 2006 O O . VAL A 1 252 ? -29.257 -9.195 -0.379 1.00 33.88 252 VAL A O 1
ATOM 2009 N N . VAL A 1 253 ? -29.834 -11.362 -0.386 1.00 30.70 253 VAL A N 1
ATOM 2010 C CA . VAL A 1 253 ? -30.590 -11.327 -1.644 1.00 30.70 253 VAL A CA 1
ATOM 2011 C C . VAL A 1 253 ? -31.975 -10.757 -1.324 1.00 30.70 253 VAL A C 1
ATOM 2013 O O . VAL A 1 253 ? -32.758 -11.402 -0.630 1.00 30.70 253 VAL A O 1
ATOM 2016 N N . ARG A 1 254 ? -32.264 -9.531 -1.778 1.00 35.97 254 ARG A N 1
ATOM 2017 C CA . ARG A 1 254 ? -33.633 -8.990 -1.821 1.00 35.97 254 ARG A CA 1
ATOM 2018 C C . ARG A 1 254 ? -34.378 -9.636 -2.993 1.00 35.97 254 ARG A C 1
ATOM 2020 O O . ARG A 1 254 ? -33.819 -9.757 -4.080 1.00 35.97 254 ARG A O 1
ATOM 2027 N N . GLU A 1 255 ? -35.622 -10.051 -2.762 1.00 34.75 255 GLU A N 1
ATOM 2028 C CA . GLU A 1 255 ? -36.558 -10.418 -3.832 1.00 34.75 255 GLU A CA 1
ATOM 2029 C C . GLU A 1 255 ? -36.820 -9.213 -4.759 1.00 34.75 255 GLU A C 1
ATOM 2031 O O . GLU A 1 255 ? -36.717 -8.068 -4.304 1.00 34.75 255 GLU A O 1
ATOM 2036 N N . PRO A 1 256 ? -37.135 -9.439 -6.049 1.00 33.44 256 PRO A N 1
ATOM 2037 C CA . PRO A 1 256 ? -37.402 -8.359 -6.991 1.00 33.44 256 PRO A CA 1
ATOM 2038 C C . PRO A 1 256 ? -38.662 -7.588 -6.583 1.00 33.44 256 PRO A C 1
ATOM 2040 O O . PRO A 1 256 ? -39.738 -8.162 -6.409 1.00 33.44 256 PRO A O 1
ATOM 2043 N N . ILE A 1 257 ? -38.502 -6.275 -6.429 1.00 33.69 257 ILE A N 1
ATOM 2044 C CA . ILE A 1 257 ? -39.586 -5.314 -6.228 1.00 33.69 257 ILE A CA 1
ATOM 2045 C C . ILE A 1 257 ? -40.440 -5.325 -7.502 1.00 33.69 257 ILE A C 1
ATOM 2047 O O . ILE A 1 257 ? -39.902 -5.265 -8.606 1.00 33.69 257 ILE A O 1
ATOM 2051 N N . LYS A 1 258 ? -41.762 -5.458 -7.356 1.00 35.94 258 LYS A N 1
ATOM 2052 C CA . LYS A 1 258 ? -42.700 -5.265 -8.465 1.00 35.94 258 LYS A CA 1
ATOM 2053 C C . LYS A 1 258 ? -42.715 -3.779 -8.817 1.00 35.94 258 LYS A C 1
ATOM 2055 O O . LYS A 1 258 ? -42.913 -2.953 -7.933 1.00 35.94 258 LYS A O 1
ATOM 2060 N N . G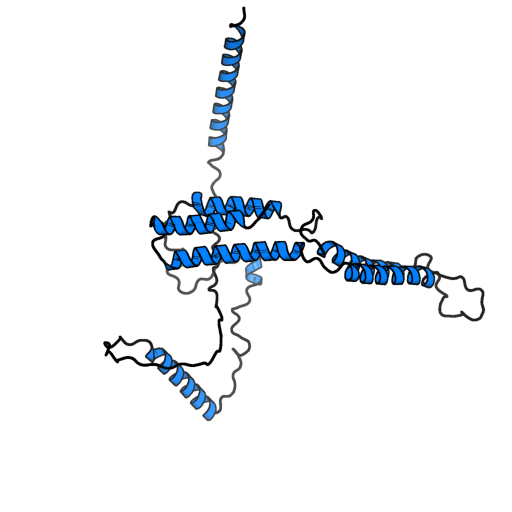LU A 1 259 ? -42.488 -3.478 -10.088 1.00 41.94 259 GLU A N 1
ATOM 2061 C CA . GLU A 1 259 ? -42.582 -2.151 -10.702 1.00 41.94 259 GLU A CA 1
ATOM 2062 C C . GLU A 1 259 ? -44.029 -1.623 -10.619 1.00 41.94 259 GLU A C 1
ATOM 2064 O O . GLU A 1 259 ? -44.789 -1.749 -11.571 1.00 41.94 259 GLU A O 1
ATOM 2069 N N . GLU A 1 260 ? -44.451 -1.095 -9.468 1.00 41.19 260 GLU A N 1
ATOM 2070 C CA . GLU A 1 260 ? -45.728 -0.362 -9.344 1.00 41.19 260 GLU A CA 1
ATOM 2071 C C . GLU A 1 260 ? -45.598 0.970 -8.570 1.00 41.19 260 GLU A C 1
ATOM 2073 O O . GLU A 1 260 ? -46.555 1.736 -8.531 1.00 41.19 260 GLU A O 1
ATOM 2078 N N . ASP A 1 261 ? -44.416 1.313 -8.035 1.00 39.38 261 ASP A N 1
ATOM 2079 C CA . ASP A 1 261 ? -44.231 2.519 -7.202 1.00 39.38 261 ASP A CA 1
ATOM 2080 C C . ASP A 1 261 ? -43.501 3.691 -7.907 1.00 39.38 261 ASP A C 1
ATOM 2082 O O . ASP A 1 261 ? -43.491 4.802 -7.377 1.00 39.38 261 ASP A O 1
ATOM 2086 N N . GLU A 1 262 ? -42.938 3.506 -9.112 1.00 43.59 262 GLU A N 1
ATOM 2087 C CA . GLU A 1 262 ? -42.236 4.588 -9.843 1.00 43.59 262 GLU A CA 1
ATOM 2088 C C . GLU A 1 262 ? -43.183 5.637 -10.462 1.00 43.59 262 GLU A C 1
ATOM 2090 O O . GLU A 1 262 ? -42.785 6.784 -10.646 1.00 43.59 262 GLU A O 1
ATOM 2095 N N . GLU A 1 263 ? -44.462 5.322 -10.706 1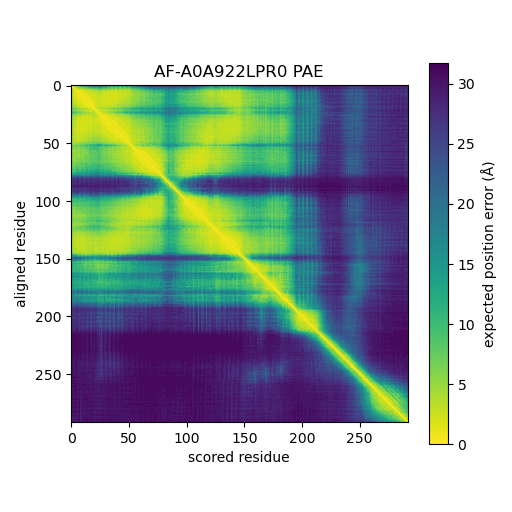.00 44.06 263 GLU A N 1
ATOM 2096 C CA . GLU A 1 263 ? -45.407 6.306 -11.273 1.00 44.06 263 GLU A CA 1
ATOM 2097 C C . GLU A 1 263 ? -45.926 7.334 -10.244 1.00 44.06 263 GLU A C 1
ATOM 2099 O O . GLU A 1 263 ? -46.462 8.375 -10.629 1.00 44.06 263 GLU A O 1
ATOM 2104 N N . LEU A 1 264 ? -45.755 7.096 -8.935 1.00 45.25 264 LEU A N 1
ATOM 2105 C CA . LEU A 1 264 ? -46.270 7.993 -7.888 1.00 45.25 264 LEU A CA 1
ATOM 2106 C C . LEU A 1 264 ? -45.265 9.071 -7.445 1.00 45.25 264 LEU A C 1
ATOM 2108 O O . LEU A 1 264 ? -45.689 10.145 -7.009 1.00 45.25 264 LEU A O 1
ATOM 2112 N N . GLU A 1 265 ? -43.956 8.839 -7.581 1.00 47.75 265 GLU A N 1
ATOM 2113 C CA . GLU A 1 265 ? -42.938 9.841 -7.219 1.00 47.75 265 GLU A CA 1
ATOM 2114 C C . GLU A 1 265 ? -42.772 10.927 -8.299 1.00 47.75 265 GLU A C 1
ATOM 2116 O O . GLU A 1 265 ? -42.595 12.107 -7.969 1.00 47.75 265 GLU A O 1
ATOM 2121 N N . ASP A 1 266 ? -42.956 10.579 -9.576 1.00 47.84 266 ASP A N 1
ATOM 2122 C CA . ASP A 1 266 ? -42.886 11.536 -10.689 1.00 47.84 266 ASP A CA 1
ATOM 2123 C C . ASP A 1 266 ? -44.065 12.530 -10.694 1.00 47.84 266 ASP A C 1
ATOM 2125 O O . ASP A 1 266 ? -43.890 13.716 -11.012 1.00 47.84 266 ASP A O 1
ATOM 2129 N N . GLU A 1 267 ? -45.261 12.112 -10.259 1.00 50.53 267 GLU A N 1
ATOM 2130 C CA . GLU A 1 267 ? -46.399 13.029 -10.096 1.00 50.53 267 GLU A CA 1
ATOM 2131 C C . GLU A 1 267 ? -46.211 14.022 -8.938 1.00 50.53 267 GLU A C 1
ATOM 2133 O O . GLU A 1 267 ? -46.719 15.150 -9.009 1.00 50.53 267 GLU A O 1
ATOM 2138 N N . GLN A 1 268 ? -45.499 13.630 -7.878 1.00 46.28 268 GLN A N 1
ATOM 2139 C CA . GLN A 1 268 ? -45.275 14.481 -6.708 1.00 46.28 268 GLN A CA 1
ATOM 2140 C C . GLN A 1 268 ? -44.137 15.485 -6.969 1.00 46.28 268 GLN A C 1
ATOM 2142 O O . GLN A 1 268 ? -44.313 16.685 -6.748 1.00 46.28 268 GLN A O 1
ATOM 2147 N N . SER A 1 269 ? -43.043 15.033 -7.592 1.00 47.53 269 SER A N 1
ATOM 2148 C CA . SER A 1 269 ? -41.931 15.886 -8.043 1.00 47.53 269 SER A CA 1
ATOM 2149 C C . SER A 1 269 ? -42.379 16.931 -9.082 1.00 47.53 269 SER A C 1
ATOM 2151 O O . SER A 1 269 ? -41.997 18.106 -9.026 1.00 47.53 269 SER A O 1
ATOM 2153 N N . GLY A 1 270 ? -43.291 16.556 -9.990 1.00 51.81 270 GLY A N 1
ATOM 2154 C CA . GLY A 1 270 ? -43.880 17.471 -10.972 1.00 51.81 270 GLY A CA 1
ATOM 2155 C C . GLY A 1 270 ? -44.829 18.531 -10.386 1.00 51.81 270 GLY A C 1
ATOM 2156 O O . GLY A 1 270 ? -45.016 19.588 -11.004 1.00 51.81 270 GLY A O 1
ATOM 2157 N N . LYS A 1 271 ? -45.425 18.284 -9.209 1.00 50.72 271 LYS A N 1
ATOM 2158 C CA . LYS A 1 271 ? -46.267 19.260 -8.489 1.00 50.72 271 LYS A CA 1
ATOM 2159 C C . LYS A 1 271 ? -45.411 20.253 -7.699 1.00 50.72 271 LYS A C 1
ATOM 2161 O O . LYS A 1 271 ? -45.632 21.458 -7.841 1.00 50.72 271 LYS A O 1
ATOM 2166 N N . ASP A 1 272 ? -44.368 19.782 -7.019 1.00 51.34 272 ASP A N 1
ATOM 2167 C CA . ASP A 1 272 ? -43.456 20.636 -6.242 1.00 51.34 272 ASP A CA 1
ATOM 2168 C C . ASP A 1 272 ? -42.636 21.588 -7.138 1.00 51.34 272 ASP A C 1
ATOM 2170 O O . ASP A 1 272 ? -42.380 22.746 -6.786 1.00 51.34 272 ASP A O 1
ATOM 2174 N N . LEU A 1 273 ? -42.291 21.156 -8.360 1.00 53.94 273 LEU A N 1
ATOM 2175 C CA . LEU A 1 273 ? -41.588 22.004 -9.329 1.00 53.94 273 LEU A CA 1
ATOM 2176 C C . LEU A 1 273 ? -42.489 23.097 -9.936 1.00 53.94 273 LEU A C 1
ATOM 2178 O O . LEU A 1 273 ? -42.007 24.174 -10.298 1.00 53.94 273 LEU A O 1
ATOM 2182 N N . LYS A 1 274 ? -43.805 22.856 -10.031 1.00 53.12 274 LYS A N 1
ATOM 2183 C CA . LYS A 1 274 ? -44.780 23.871 -10.474 1.00 53.12 274 LYS A CA 1
ATOM 2184 C C . LYS A 1 274 ? -45.088 24.875 -9.366 1.00 53.12 274 LYS A C 1
ATOM 2186 O O . LYS A 1 274 ? -45.206 26.063 -9.661 1.00 53.12 274 LYS A O 1
ATOM 2191 N N . GLU A 1 275 ? -45.158 24.434 -8.114 1.00 51.00 275 GLU A N 1
ATOM 2192 C CA . GLU A 1 275 ? -45.434 25.310 -6.971 1.00 51.00 275 GLU A CA 1
ATOM 2193 C C . GLU A 1 275 ? -44.256 26.258 -6.679 1.00 51.00 275 GLU A C 1
ATOM 2195 O O . GLU A 1 275 ? -44.456 27.460 -6.486 1.00 51.00 275 GLU A O 1
ATOM 2200 N N . ASN A 1 276 ? -43.011 25.781 -6.804 1.00 50.62 276 ASN A N 1
ATOM 2201 C CA . ASN A 1 276 ? -41.827 26.639 -6.671 1.00 50.62 276 ASN A CA 1
ATOM 2202 C C . ASN A 1 276 ? -41.682 27.667 -7.805 1.00 50.62 276 ASN A C 1
ATOM 2204 O O . ASN A 1 276 ? -41.258 28.796 -7.556 1.00 50.62 276 ASN A O 1
ATOM 2208 N N . LYS A 1 277 ? -42.097 27.336 -9.035 1.00 51.34 277 LYS A N 1
ATOM 2209 C CA . LYS A 1 277 ? -42.033 28.274 -10.169 1.00 51.34 277 LYS A CA 1
ATOM 2210 C C . LYS A 1 277 ? -43.083 29.391 -10.077 1.00 51.34 277 LYS A C 1
ATOM 2212 O O . LYS A 1 277 ? -42.812 30.523 -10.470 1.00 51.34 277 LYS A O 1
ATOM 2217 N N . VAL A 1 278 ? -44.254 29.106 -9.499 1.00 52.78 278 VAL A N 1
ATOM 2218 C CA . VAL A 1 278 ? -45.306 30.112 -9.245 1.00 52.78 278 VAL A CA 1
ATOM 2219 C C . VAL A 1 278 ? -44.912 31.067 -8.107 1.00 52.78 278 VAL A C 1
ATOM 2221 O O . VAL A 1 278 ? -45.215 32.264 -8.172 1.00 52.78 278 VAL A O 1
ATOM 2224 N N . ASN A 1 279 ? -44.188 30.573 -7.098 1.00 50.16 279 ASN A N 1
ATOM 2225 C CA . ASN A 1 279 ? -43.696 31.383 -5.978 1.00 50.16 279 ASN A CA 1
ATOM 2226 C C . ASN A 1 279 ? -42.557 32.340 -6.383 1.00 50.16 279 ASN A C 1
ATOM 2228 O O . ASN A 1 279 ? -42.477 33.455 -5.861 1.00 50.16 279 ASN A O 1
ATOM 2232 N N . ASP A 1 280 ? -41.721 31.958 -7.352 1.00 53.19 280 ASP A N 1
ATOM 2233 C CA . ASP A 1 280 ? -40.631 32.812 -7.846 1.00 53.19 280 ASP A CA 1
ATOM 2234 C C . ASP A 1 280 ? -41.152 33.954 -8.750 1.00 53.19 280 ASP A C 1
ATOM 2236 O O . ASP A 1 280 ? -40.760 35.117 -8.612 1.00 53.19 280 ASP A O 1
ATOM 2240 N N . GLU A 1 281 ? -42.164 33.684 -9.590 1.00 53.56 281 GLU A N 1
ATOM 2241 C CA . GLU A 1 281 ? -42.817 34.721 -10.409 1.00 53.56 281 GLU A CA 1
ATOM 2242 C C . GLU A 1 281 ? -43.626 35.737 -9.577 1.00 53.56 281 GLU A C 1
ATOM 2244 O O . GLU A 1 281 ? -43.728 36.916 -9.944 1.00 53.56 281 GLU A O 1
ATOM 2249 N N . THR A 1 282 ? -44.182 35.322 -8.433 1.00 52.34 282 THR A N 1
ATOM 2250 C CA . THR A 1 282 ? -44.908 36.227 -7.523 1.00 52.34 282 THR A CA 1
ATOM 2251 C C . THR A 1 282 ? -43.980 37.062 -6.637 1.00 52.34 282 THR A C 1
ATOM 2253 O O . THR A 1 282 ? -44.329 38.206 -6.321 1.00 52.34 282 THR A O 1
ATOM 2256 N N . ASN A 1 283 ? -42.784 36.570 -6.297 1.00 48.38 283 ASN A N 1
ATOM 2257 C CA . ASN A 1 283 ? -41.776 37.355 -5.573 1.00 48.38 283 ASN A CA 1
ATOM 2258 C C . ASN A 1 283 ? -41.016 38.338 -6.480 1.00 48.38 283 ASN A C 1
ATOM 2260 O O . ASN A 1 283 ? -40.748 39.469 -6.060 1.00 48.38 283 ASN A O 1
ATOM 2264 N N . GLY A 1 284 ? -40.769 37.981 -7.746 1.00 48.28 284 GLY A N 1
ATOM 2265 C CA . GLY A 1 284 ? -40.173 38.891 -8.733 1.00 48.28 284 GLY A CA 1
ATOM 2266 C C . GLY A 1 284 ? -41.023 40.144 -8.998 1.00 48.28 284 GLY A C 1
ATOM 2267 O O . GLY A 1 284 ? -40.494 41.253 -9.074 1.00 48.28 284 GLY A O 1
ATOM 2268 N N . LYS A 1 285 ? -42.357 40.003 -9.034 1.00 49.09 285 LYS A N 1
ATOM 2269 C CA . LYS A 1 285 ? -43.300 41.129 -9.212 1.00 49.09 285 LYS A CA 1
ATOM 2270 C C . LYS A 1 285 ? -43.489 42.013 -7.974 1.00 49.09 285 LYS A C 1
ATOM 2272 O O . LYS A 1 285 ? -43.925 43.154 -8.113 1.00 49.09 285 LYS A O 1
ATOM 2277 N N . LYS A 1 286 ? -43.181 41.521 -6.767 1.00 47.22 286 LYS A N 1
ATOM 2278 C CA . LYS A 1 286 ? -43.218 42.340 -5.539 1.00 47.22 286 LYS A CA 1
ATOM 2279 C C . LYS A 1 286 ? -41.955 43.181 -5.359 1.00 47.22 286 LYS A C 1
ATOM 2281 O O . LYS A 1 286 ? -42.054 44.289 -4.841 1.00 47.22 286 LYS A O 1
ATOM 2286 N N . SER A 1 287 ? -40.803 42.706 -5.835 1.00 46.28 287 SER A N 1
ATOM 2287 C CA . SER A 1 287 ? -39.537 43.448 -5.740 1.00 46.28 287 SER A CA 1
ATOM 2288 C C . SER A 1 287 ? -39.463 44.632 -6.721 1.00 46.28 287 SER A C 1
ATOM 2290 O O . SER A 1 287 ? -38.898 45.675 -6.401 1.00 46.28 287 SER A O 1
ATOM 2292 N N . SER A 1 288 ? -40.128 44.543 -7.880 1.00 47.69 288 SER A N 1
ATOM 2293 C CA . SER A 1 288 ? -40.163 45.628 -8.877 1.00 47.69 288 SER A CA 1
ATOM 2294 C C . SER A 1 288 ? -41.110 46.794 -8.545 1.00 47.69 288 SER A C 1
ATOM 2296 O O . SER A 1 288 ? -41.113 47.781 -9.270 1.00 47.69 288 SER A O 1
ATOM 2298 N N . ASN A 1 289 ? -41.906 46.704 -7.472 1.00 50.09 289 ASN A N 1
ATOM 2299 C CA . ASN A 1 289 ? -42.850 47.755 -7.049 1.00 50.09 289 ASN A CA 1
ATOM 2300 C C . ASN A 1 289 ? -42.400 48.513 -5.783 1.00 50.09 289 ASN A C 1
ATOM 2302 O O . ASN A 1 289 ? -43.182 49.273 -5.218 1.00 50.09 289 ASN A O 1
ATOM 2306 N N . LEU A 1 290 ? -41.157 48.311 -5.329 1.00 50.34 290 LEU A N 1
ATOM 2307 C CA . LEU A 1 290 ? -40.575 48.989 -4.158 1.00 50.34 290 LEU A CA 1
ATOM 2308 C C . LEU A 1 290 ? -39.468 49.999 -4.508 1.00 50.34 290 LEU A C 1
ATOM 2310 O O . LEU A 1 290 ? -38.895 50.611 -3.612 1.00 50.34 290 LEU A O 1
ATOM 2314 N N . PHE A 1 291 ? -39.217 50.225 -5.799 1.00 50.44 291 PHE A N 1
ATOM 2315 C CA . PHE A 1 291 ? -38.400 51.329 -6.303 1.00 50.44 291 PHE A CA 1
ATOM 2316 C C . PHE A 1 291 ? -39.151 52.061 -7.422 1.00 50.44 291 PHE A C 1
ATOM 2318 O O . PHE A 1 291 ? -38.928 51.809 -8.604 1.00 50.44 291 PHE A O 1
ATOM 2325 N N . ASN A 1 292 ? -40.081 52.926 -7.018 1.00 43.50 292 ASN A N 1
ATOM 2326 C CA . ASN A 1 292 ? -40.541 54.117 -7.737 1.00 43.50 292 ASN A CA 1
ATOM 2327 C C . ASN A 1 292 ? -41.244 55.050 -6.750 1.00 43.50 292 ASN A C 1
ATOM 2329 O O . ASN A 1 292 ? -42.090 54.541 -5.980 1.00 43.50 292 ASN A O 1
#

Solvent-accessible surface area (backbone atoms only — not comparable to full-atom values): 19111 Å² total; per-residue (Å²): 132,73,86,61,54,65,56,55,50,50,54,50,48,55,54,47,39,42,74,74,54,76,51,78,50,74,66,58,53,52,49,54,55,49,53,52,49,52,51,50,50,53,52,50,50,55,52,48,55,67,75,58,58,81,60,66,67,58,60,50,51,54,53,50,51,56,50,53,50,46,58,51,45,63,64,68,68,53,81,67,86,75,89,56,89,85,61,81,73,89,67,79,80,76,60,98,64,61,61,68,63,52,54,50,45,52,52,56,52,46,54,52,48,56,53,59,58,63,71,52,49,75,56,87,56,96,87,31,54,64,58,67,60,53,51,55,49,52,54,54,49,53,48,34,65,73,64,67,52,59,92,70,70,77,81,92,66,85,57,99,57,74,89,54,95,75,86,82,79,91,65,55,80,74,56,53,77,66,67,70,73,85,86,77,57,95,64,71,82,64,81,70,88,66,51,73,68,58,46,52,51,51,50,50,52,52,51,53,53,51,52,60,63,57,68,76,72,72,82,88,78,80,87,81,90,81,83,91,83,89,85,84,85,90,84,90,80,90,82,88,80,84,80,81,82,86,81,80,84,79,82,81,81,78,78,85,79,77,95,74,64,71,73,61,54,57,58,51,55,58,49,55,57,52,54,54,55,54,52,51,59,57,50,56,61,56,61,68,68,76,74,124

Organism: Schistosoma haematobium (NCBI:txid6185)

Secondary structure (DSSP, 8-state):
--TTHHHHHHHHHHHHHHHTTS---HHHHHHHHHHHHHHHHHHHHHHHHHHSPPPHHHHHHHHHHHHHHHHHHHHHT------STT-TTTT----SS-HHHHHHHHHHHHHHHHHHHHT-TTSSSTTS--HHHHHHHHHHHHHIIIIIS-S-PPP----TTTT-SS------HHHHTT-PPP---TTTT------HHHHHHHHHHHHHHHHHHHTT-SPPPP---------------------PPP-------PPPPPS-SHHHHHHHHHHHHHHHHHHHHHHHHHHTTS--

Sequence (292 aa):
MQPFVPVVWATSLITLARKEGLIKNPHAYVLLVDELNTFRQKILYIMMMDDVCIPLVYTQVVTLSVYSYFVASLISSQFIINSSPFAGIARSHDLFFPFFTFLELFVYVGWLKVAETLVNPMGEDDEDIDINEIIDFNWRISWCVVDGVRTSAPAIVRDAHWRQSVVELPHTERSKRLNVGSRKGSIYDLNVPVGPELRDLMAALSTARQMQMSSTNSPAPSKPTYPNESDSPHGVSDDHRHSFPHTTTTNVVREPIKEEDEELEDEQSGKDLKENKVNDETNGKKSSNLFN

Nearest PDB structures (foldseek):
  9ctq-assembly1_D  TM=9.114E-01  e=3.189E-11  Homo sapiens
  4rdq-assembly1_A  TM=9.197E-01  e=1.113E-10  Gallus gallus
  8d1e-assembly1_D  TM=9.338E-01  e=2.413E-10  Homo sapiens
  5t5n-assembly1_A  TM=9.195E-01  e=6.252E-10  Gallus gallus
  8d1g-assembly1_A  TM=9.148E-01  e=3.956E-09  Homo sapiens

Mean predicted aligned error: 18.96 Å